Protein AF-S7TFF6-F1 (afdb_monomer_lite)

Sequence (223 aa):
MRDIVTRLKEGLSTATEVARRKATETKNKIDRRLNQDLFEAVIAGSVLIMNTGTVEKDAKDRANEEHKLLISLAEKGITNFFTQEEITQTLSKYLSVYETGGFLAGYGYCVAAVAQLKKEADIRLLIRFMYDVSAADGFSDPAERQAIVDVAGFLGFAGYTAVEPELTGYLPFKASDTPRRAQAPMPEPPSAPPRLQGSAAETDASPKPPESNKDDGIPDWMR

InterPro domains:
  IPR029024 TerB-like [G3DSA:1.10.3680.10] (12-160)
  IPR029024 TerB-like [SSF158682] (105-158)

Secondary structure (DSSP, 8-state):
-HHHHHHHHHHHHHHHHHHHHHHHHHHHHHHHHHHHHHHHHHHHHHHHHHT--SS---HHHHHHHHHHHHHHHHHTTGGGTS-HHHHHHHHHHHHHHHHHHHHHHHHHHHHHHHTT---HHHHHHHHHHHHHHHTTTS---HHHHHHHHHHHHHTT-GGGSSSPPP---------------PPPPPPPPPPPPPPP---------------PPP-----GGG-

pLDDT: mean 73.7, std 18.62, range [33.06, 95.38]

Radius of gyration: 29.48 Å; chains: 1; bounding box: 89×31×94 Å

Foldseek 3Di:
DVVVVVVVVVVVVVVVVVVVVVVVVVLLVVLLVVCVLLLLLLLLLLLLLLQQDPDDDDPVNSVVLVVLSLVLCVLLPVCVRDPSVRSVVSNCVLVVQCVPVNNVRSLVVSLVSNLVDDDPVSNLVSLLSLLCSCCSVPDRDPRSLVSSLVSCVSNVNNVSSVPPPDNDSHHPSDPPCPDDPPDPPDDDDDDDDDDDDDDDDDDDDDDDDDDDDDDPPDDPVVD

Organism: NCBI:txid1121405

Structure (mmCIF, N/CA/C/O backbone):
data_AF-S7TFF6-F1
#
_entry.id   AF-S7TFF6-F1
#
loop_
_atom_site.group_PDB
_atom_site.id
_atom_site.type_symbol
_atom_site.label_atom_id
_atom_site.label_alt_id
_atom_site.label_comp_id
_atom_site.label_asym_id
_atom_site.label_entity_id
_atom_site.label_seq_id
_atom_site.pdbx_PDB_ins_code
_atom_site.Cartn_x
_atom_site.Cartn_y
_atom_site.Cartn_z
_atom_site.occupancy
_atom_site.B_iso_or_equiv
_atom_site.auth_seq_id
_atom_site.auth_comp_id
_atom_site.auth_asym_id
_atom_site.auth_atom_id
_atom_site.pdbx_PDB_model_num
ATOM 1 N N . MET A 1 1 ? -31.730 11.770 51.882 1.00 58.25 1 MET A N 1
ATOM 2 C CA . MET A 1 1 ? -32.264 11.163 50.637 1.00 58.25 1 MET A CA 1
ATOM 3 C C . MET A 1 1 ? -31.722 11.790 49.350 1.00 58.25 1 MET A C 1
ATOM 5 O O . MET A 1 1 ? -31.382 11.018 48.468 1.00 58.25 1 MET A O 1
ATOM 9 N N . ARG A 1 2 ? -31.582 13.125 49.213 1.00 63.41 2 ARG A N 1
ATOM 10 C CA . ARG A 1 2 ? -31.049 13.742 47.970 1.00 63.41 2 ARG A CA 1
ATOM 11 C C . ARG A 1 2 ? -29.628 13.287 47.599 1.00 63.41 2 ARG A C 1
ATOM 13 O O . ARG A 1 2 ? -29.386 13.021 46.435 1.00 63.41 2 ARG A O 1
ATOM 20 N N . ASP A 1 3 ? -28.757 13.112 48.591 1.00 71.88 3 ASP A N 1
ATOM 21 C CA . ASP A 1 3 ? -27.329 12.806 48.396 1.00 71.88 3 ASP A CA 1
ATOM 22 C C . ASP A 1 3 ? -27.055 11.400 47.807 1.00 71.88 3 ASP A C 1
ATOM 24 O O . ASP A 1 3 ? -26.117 11.183 47.045 1.00 71.88 3 ASP A O 1
ATOM 28 N N . ILE A 1 4 ? -27.931 10.431 48.096 1.00 71.75 4 ILE A N 1
ATOM 29 C CA . ILE A 1 4 ? -27.825 9.059 47.568 1.00 71.75 4 ILE A CA 1
ATOM 30 C C . ILE A 1 4 ? -28.209 9.027 46.082 1.00 71.75 4 ILE A C 1
ATOM 32 O O . ILE A 1 4 ? -27.578 8.337 45.284 1.00 71.75 4 ILE A O 1
ATOM 36 N N . VAL A 1 5 ? -29.221 9.810 45.698 1.00 72.69 5 VAL A N 1
ATOM 37 C CA . VAL A 1 5 ? -29.706 9.888 44.314 1.00 72.69 5 VAL A CA 1
ATOM 38 C C . VAL A 1 5 ? -28.682 10.580 43.410 1.00 72.69 5 VAL A C 1
ATOM 40 O O . VAL A 1 5 ? -28.479 10.134 42.282 1.00 72.69 5 VAL A O 1
ATOM 43 N N . THR A 1 6 ? -27.987 11.614 43.896 1.00 73.38 6 THR A N 1
ATOM 44 C CA . THR A 1 6 ? -26.891 12.270 43.158 1.00 73.38 6 THR A CA 1
ATOM 45 C C . THR A 1 6 ? -25.712 11.332 42.923 1.00 73.38 6 THR A C 1
ATOM 47 O O . THR A 1 6 ? -25.298 11.181 41.777 1.00 73.38 6 THR A O 1
ATOM 50 N N . ARG A 1 7 ? -25.243 10.609 43.948 1.00 70.19 7 ARG A N 1
ATOM 51 C CA . ARG A 1 7 ? -24.128 9.651 43.801 1.00 70.19 7 ARG A CA 1
ATOM 52 C C . ARG A 1 7 ? -24.456 8.484 42.868 1.00 70.19 7 ARG A C 1
ATOM 54 O O . ARG A 1 7 ? -23.601 8.049 42.102 1.00 70.19 7 ARG A O 1
ATOM 61 N N . LEU A 1 8 ? -25.697 7.991 42.892 1.00 70.44 8 LEU A N 1
ATOM 62 C CA . LEU A 1 8 ? -26.160 6.968 41.947 1.00 70.44 8 LEU A CA 1
ATOM 63 C C . LEU A 1 8 ? -26.204 7.498 40.510 1.00 70.44 8 LEU A C 1
ATOM 65 O O . LEU A 1 8 ? -25.807 6.792 39.586 1.00 70.44 8 LEU A O 1
ATOM 69 N N . LYS A 1 9 ? -26.650 8.744 40.313 1.00 68.94 9 LYS A N 1
ATOM 70 C CA . LYS A 1 9 ? -26.705 9.382 38.993 1.00 68.94 9 LYS A CA 1
ATOM 71 C C . LYS A 1 9 ? -25.306 9.643 38.424 1.00 68.94 9 LYS A C 1
ATOM 73 O O . LYS A 1 9 ? -25.085 9.395 37.243 1.00 68.94 9 LYS A O 1
ATOM 78 N N . GLU A 1 10 ? -24.363 10.074 39.257 1.00 70.31 10 GLU A N 1
ATOM 79 C CA . GLU A 1 10 ? -22.953 10.260 38.886 1.00 70.31 10 GLU A CA 1
ATOM 80 C C . GLU A 1 10 ? -22.261 8.924 38.586 1.00 70.31 10 GLU A C 1
ATOM 82 O O . GLU A 1 10 ? -21.610 8.791 37.552 1.00 70.31 10 GLU A O 1
ATOM 87 N N . GLY A 1 11 ? -22.461 7.901 39.423 1.00 70.25 11 GLY A N 1
ATOM 88 C CA . GLY A 1 11 ? -21.933 6.556 39.181 1.00 70.25 11 GLY A CA 1
ATOM 89 C C . GLY A 1 11 ? -22.474 5.927 37.894 1.00 70.25 11 GLY A C 1
ATOM 90 O O . GLY A 1 11 ? -21.713 5.328 37.134 1.00 70.25 11 GLY A O 1
ATOM 91 N N . LEU A 1 12 ? -23.765 6.121 37.601 1.00 69.88 12 LEU A N 1
ATOM 92 C CA . LEU A 1 12 ? -24.383 5.667 36.355 1.00 69.88 12 LEU A CA 1
ATOM 93 C C . LEU A 1 12 ? -23.850 6.450 35.144 1.00 69.88 12 LEU A C 1
ATOM 95 O O . LEU A 1 12 ? -23.531 5.838 34.129 1.00 69.88 12 LEU A O 1
ATOM 99 N N . SER A 1 13 ? -23.684 7.774 35.260 1.00 74.69 13 SER A N 1
ATOM 100 C CA . SER A 1 13 ? -23.105 8.617 34.204 1.00 74.69 13 SER A CA 1
ATOM 101 C C . SER A 1 13 ? -21.689 8.159 33.847 1.00 74.69 13 SER A C 1
ATOM 103 O O . SER A 1 13 ? -21.415 7.835 32.691 1.00 74.69 13 SER A O 1
ATOM 105 N N . THR A 1 14 ? -20.820 8.001 34.847 1.00 79.62 14 THR A N 1
ATOM 106 C CA . THR A 1 14 ? -19.439 7.533 34.664 1.00 79.62 14 THR A CA 1
ATOM 107 C C . THR A 1 14 ? -19.392 6.117 34.085 1.00 79.62 14 THR A C 1
ATOM 109 O O . THR A 1 14 ? -18.628 5.849 33.160 1.00 79.62 14 THR A O 1
ATOM 112 N N . ALA A 1 15 ? -20.253 5.207 34.554 1.00 77.12 15 ALA A N 1
ATOM 113 C CA . ALA A 1 15 ? -20.344 3.856 34.002 1.00 77.12 15 ALA A CA 1
ATOM 114 C C . ALA A 1 15 ? -20.798 3.859 32.532 1.00 77.12 15 ALA A C 1
ATOM 116 O O . ALA A 1 15 ? -20.242 3.116 31.719 1.00 77.12 15 ALA A O 1
ATOM 117 N N . THR A 1 16 ? -21.756 4.717 32.159 1.00 80.19 16 THR A N 1
ATOM 118 C CA . THR A 1 16 ? -22.193 4.850 30.760 1.00 80.19 16 THR A CA 1
ATOM 119 C C . THR A 1 16 ? -21.127 5.464 29.854 1.00 80.19 16 THR A C 1
ATOM 121 O O . THR A 1 16 ? -20.989 5.029 28.711 1.00 80.19 16 THR A O 1
ATOM 124 N N . GLU A 1 17 ? -20.327 6.414 30.341 1.00 79.62 17 GLU A N 1
ATOM 125 C CA . GLU A 1 17 ? -19.206 6.981 29.582 1.00 79.62 17 GLU A CA 1
ATOM 126 C C . GLU A 1 17 ? -18.074 5.971 29.386 1.00 79.62 17 GLU A C 1
ATOM 128 O O . GLU A 1 17 ? -17.575 5.815 28.271 1.00 79.62 17 GLU A O 1
ATOM 133 N N . VAL A 1 18 ? -17.713 5.223 30.433 1.00 84.25 18 VAL A N 1
ATOM 134 C CA . VAL A 1 18 ? -16.713 4.147 30.349 1.00 84.25 18 VAL A CA 1
ATOM 135 C C . VAL A 1 18 ? -17.181 3.042 29.400 1.00 84.25 18 VAL A C 1
ATOM 137 O O . VAL A 1 18 ? -16.395 2.563 28.582 1.00 84.25 18 VAL A O 1
ATOM 140 N N . ALA A 1 19 ? -18.461 2.662 29.454 1.00 79.31 19 ALA A N 1
ATOM 141 C CA . ALA A 1 19 ? -19.036 1.681 28.537 1.00 79.31 19 ALA A CA 1
ATOM 142 C C . ALA A 1 19 ? -19.023 2.175 27.082 1.00 79.31 19 ALA A C 1
ATOM 144 O O . ALA A 1 19 ? -18.658 1.415 26.187 1.00 79.31 19 ALA A O 1
ATOM 145 N N . ARG A 1 20 ? -19.352 3.453 26.835 1.00 79.94 20 ARG A N 1
ATOM 146 C CA . ARG A 1 20 ? -19.257 4.058 25.497 1.00 79.94 20 ARG A CA 1
ATOM 147 C C . ARG A 1 20 ? -17.822 4.078 24.982 1.00 79.94 20 ARG A C 1
ATOM 149 O O . ARG A 1 20 ? -17.604 3.673 23.847 1.00 79.94 20 ARG A O 1
ATOM 156 N N . ARG A 1 21 ? -16.845 4.478 25.804 1.00 80.81 21 ARG A N 1
ATOM 157 C CA . ARG A 1 21 ? -15.421 4.466 25.421 1.00 80.81 21 ARG A CA 1
ATOM 158 C C . ARG A 1 21 ? -14.947 3.060 25.060 1.00 80.81 21 ARG A C 1
ATOM 160 O O . ARG A 1 21 ? -14.417 2.869 23.972 1.00 80.81 21 ARG A O 1
ATOM 167 N N . LYS A 1 22 ? -15.241 2.061 25.900 1.00 81.06 22 LYS A N 1
ATOM 168 C CA . LYS A 1 22 ? -14.905 0.655 25.613 1.00 81.06 22 LYS A CA 1
ATOM 169 C C . LYS A 1 22 ? -15.589 0.125 24.353 1.00 81.06 22 LYS A C 1
ATOM 171 O O . LYS A 1 22 ? -14.975 -0.633 23.604 1.00 81.06 22 LYS A O 1
ATOM 176 N N . ALA A 1 23 ? -16.840 0.511 24.101 1.00 78.12 23 ALA A N 1
ATOM 177 C CA . ALA A 1 23 ? -17.547 0.134 22.881 1.00 78.12 23 ALA A CA 1
ATOM 178 C C . ALA A 1 23 ? -16.877 0.738 21.636 1.00 78.12 23 ALA A C 1
ATOM 180 O O . ALA A 1 23 ? -16.657 0.018 20.666 1.00 78.12 23 ALA A O 1
ATOM 181 N N . THR A 1 24 ? -16.481 2.013 21.687 1.00 80.50 24 THR A N 1
ATOM 182 C CA . THR A 1 24 ? -15.733 2.673 20.606 1.00 80.50 24 THR A CA 1
ATOM 183 C C . THR A 1 24 ? -14.359 2.034 20.391 1.00 80.50 24 THR A C 1
ATOM 185 O O . THR A 1 24 ? -14.002 1.723 19.262 1.00 80.50 24 THR A O 1
ATOM 188 N N . GLU A 1 25 ? -13.607 1.750 21.455 1.00 79.25 25 GLU A N 1
ATOM 189 C CA . GLU A 1 25 ? -12.309 1.066 21.363 1.00 79.25 25 GLU A CA 1
ATOM 190 C C . GLU A 1 25 ? -12.433 -0.338 20.759 1.00 79.25 25 GLU A C 1
ATOM 192 O O . GLU A 1 25 ? -11.603 -0.755 19.950 1.00 79.25 25 GLU A O 1
ATOM 197 N N . THR A 1 26 ? -13.479 -1.077 21.136 1.00 74.38 26 THR A N 1
ATOM 198 C CA . THR A 1 26 ? -13.737 -2.420 20.600 1.00 74.38 26 THR A CA 1
ATOM 199 C C . THR A 1 26 ? -14.131 -2.348 19.129 1.00 74.38 26 THR A C 1
ATOM 201 O O . THR A 1 26 ? -13.608 -3.119 18.326 1.00 74.38 26 THR A O 1
ATOM 204 N N . LYS A 1 27 ? -14.992 -1.389 18.765 1.00 76.38 27 LYS A N 1
ATOM 205 C CA . LYS A 1 27 ? -15.369 -1.116 17.377 1.00 76.38 27 LYS A CA 1
ATOM 206 C C . LYS A 1 27 ? -14.133 -0.820 16.527 1.00 76.38 27 LYS A C 1
ATOM 208 O O . LYS A 1 27 ? -13.918 -1.502 15.534 1.00 76.38 27 LYS A O 1
ATOM 213 N N . ASN A 1 28 ? -13.268 0.085 16.980 1.00 77.12 28 ASN A N 1
ATOM 214 C CA . ASN A 1 28 ? -12.048 0.450 16.259 1.00 77.12 28 ASN A CA 1
ATOM 215 C C . ASN A 1 28 ? -11.106 -0.749 16.064 1.00 77.12 28 ASN A C 1
ATOM 217 O O . ASN A 1 28 ? -10.529 -0.908 14.995 1.00 77.12 28 ASN A O 1
ATOM 221 N N . LYS A 1 29 ? -10.974 -1.637 17.060 1.00 75.88 29 LYS A N 1
ATOM 222 C CA . LYS A 1 29 ? -10.159 -2.861 16.928 1.00 75.88 29 LYS A CA 1
ATOM 223 C C . LYS A 1 29 ? -10.734 -3.851 15.914 1.00 75.88 29 LYS A C 1
ATOM 225 O O . LYS A 1 29 ? -9.965 -4.507 15.212 1.00 75.88 29 LYS A O 1
ATOM 230 N N . ILE A 1 30 ? -12.058 -3.984 15.854 1.00 74.25 30 ILE A N 1
ATOM 231 C CA . ILE A 1 30 ? -12.735 -4.846 14.877 1.00 74.25 30 ILE A CA 1
ATOM 232 C C . ILE A 1 30 ? -12.584 -4.251 13.477 1.00 74.25 30 ILE A C 1
ATOM 234 O O . ILE A 1 30 ? -12.099 -4.942 12.586 1.00 74.25 30 ILE A O 1
ATOM 238 N N . ASP A 1 31 ? -12.915 -2.969 13.309 1.00 76.81 31 ASP A N 1
ATOM 239 C CA . ASP A 1 31 ? -12.805 -2.261 12.032 1.00 76.81 31 ASP A CA 1
ATOM 240 C C . ASP A 1 31 ? -11.356 -2.287 11.518 1.00 76.81 31 ASP A C 1
ATOM 242 O O . ASP A 1 31 ? -11.123 -2.550 10.341 1.00 76.81 31 ASP A O 1
ATOM 246 N N . ARG A 1 32 ? -10.360 -2.135 12.399 1.00 78.88 32 ARG A N 1
ATOM 247 C CA . ARG A 1 32 ? -8.944 -2.292 12.043 1.00 78.88 32 ARG A CA 1
ATOM 248 C C . ARG A 1 32 ? -8.623 -3.691 11.522 1.00 78.88 32 ARG A C 1
ATOM 250 O O . ARG A 1 32 ? -8.020 -3.816 10.464 1.00 78.88 32 ARG A O 1
ATOM 257 N N . ARG A 1 33 ? -9.027 -4.751 12.233 1.00 76.44 33 ARG A N 1
ATOM 258 C CA . ARG A 1 33 ? -8.773 -6.137 11.792 1.00 76.44 33 ARG A CA 1
ATOM 259 C C . ARG A 1 33 ? -9.427 -6.443 10.449 1.00 76.44 33 ARG A C 1
ATOM 261 O O . ARG A 1 33 ? -8.840 -7.152 9.646 1.00 76.44 33 ARG A O 1
ATOM 268 N N . LEU A 1 34 ? -10.620 -5.906 10.208 1.00 74.88 34 LEU A N 1
ATOM 269 C CA . LEU A 1 34 ? -11.344 -6.092 8.950 1.00 74.88 34 LEU A CA 1
ATOM 270 C C . LEU A 1 34 ? -10.692 -5.366 7.766 1.00 74.88 34 LEU A C 1
ATOM 272 O O . LEU A 1 34 ? -10.921 -5.768 6.625 1.00 74.88 34 LEU A O 1
ATOM 276 N N . ASN A 1 35 ? -9.902 -4.324 8.042 1.00 83.75 35 ASN A N 1
ATOM 277 C CA . ASN A 1 35 ? -9.206 -3.512 7.047 1.00 83.75 35 ASN A CA 1
ATOM 278 C C . ASN A 1 35 ? -7.692 -3.784 6.987 1.00 83.75 35 ASN A C 1
ATOM 280 O O . ASN A 1 35 ? -7.009 -3.107 6.228 1.00 83.75 35 ASN A O 1
ATOM 284 N N . GLN A 1 36 ? -7.156 -4.745 7.751 1.00 89.81 36 GLN A N 1
ATOM 285 C CA . GLN A 1 36 ? -5.714 -5.026 7.790 1.00 89.81 36 GLN A CA 1
ATOM 286 C C . GLN A 1 36 ? -5.179 -5.442 6.413 1.00 89.81 36 GLN A C 1
ATOM 288 O O . GLN A 1 36 ? -4.183 -4.887 5.962 1.00 89.81 36 GLN A O 1
ATOM 293 N N . ASP A 1 37 ? -5.867 -6.358 5.726 1.00 91.50 37 ASP A N 1
ATOM 294 C CA . ASP A 1 37 ? -5.445 -6.835 4.401 1.00 91.50 37 ASP A CA 1
ATOM 295 C C . ASP A 1 37 ? -5.488 -5.705 3.363 1.00 91.50 37 ASP A C 1
ATOM 297 O O . ASP A 1 37 ? -4.574 -5.559 2.559 1.00 91.50 37 ASP A O 1
ATOM 301 N N . LEU A 1 38 ? -6.526 -4.861 3.418 1.00 90.56 38 LEU A N 1
ATOM 302 C CA . LEU A 1 38 ? -6.646 -3.676 2.566 1.00 90.56 38 LEU A CA 1
ATOM 303 C C . LEU A 1 38 ? -5.532 -2.666 2.848 1.00 90.56 38 LEU A C 1
ATOM 305 O O . LEU A 1 38 ? -4.941 -2.131 1.917 1.00 90.56 38 LEU A O 1
ATOM 309 N N . PHE A 1 39 ? -5.230 -2.422 4.119 1.00 91.88 39 PHE A N 1
ATOM 310 C CA . PHE A 1 39 ? -4.149 -1.536 4.522 1.00 91.88 39 PHE A CA 1
ATOM 311 C C . PHE A 1 39 ? -2.791 -2.033 4.019 1.00 91.88 39 PHE A C 1
ATOM 313 O O . PHE A 1 39 ? -2.080 -1.277 3.359 1.00 91.88 39 PHE A O 1
ATOM 320 N N . GLU A 1 40 ? -2.453 -3.304 4.255 1.00 94.12 40 GLU A N 1
ATOM 321 C CA . GLU A 1 40 ? -1.196 -3.876 3.764 1.00 94.12 40 GLU A CA 1
ATOM 322 C C . GLU A 1 40 ? -1.127 -3.861 2.236 1.00 94.12 40 GLU A C 1
ATOM 324 O O . GLU A 1 40 ? -0.090 -3.498 1.685 1.00 94.12 40 GLU A O 1
ATOM 329 N N . ALA A 1 41 ? -2.228 -4.167 1.546 1.00 94.25 41 ALA A N 1
ATOM 330 C CA . ALA A 1 41 ? -2.285 -4.128 0.091 1.00 94.25 41 ALA A CA 1
ATOM 331 C C . ALA A 1 41 ? -2.109 -2.709 -0.475 1.00 94.25 41 ALA A C 1
ATOM 333 O O . ALA A 1 41 ? -1.403 -2.543 -1.465 1.00 94.25 41 ALA A O 1
ATOM 334 N N . VAL A 1 42 ? -2.696 -1.682 0.152 1.00 92.56 42 VAL A N 1
ATOM 335 C CA . VAL A 1 42 ? -2.530 -0.275 -0.260 1.00 92.56 42 VAL A CA 1
ATOM 336 C C . VAL A 1 42 ? -1.075 0.168 -0.121 1.00 92.56 42 VAL A C 1
ATOM 338 O O . VAL A 1 42 ? -0.522 0.756 -1.052 1.00 92.56 42 VAL A O 1
ATOM 341 N N . ILE A 1 43 ? -0.427 -0.148 1.004 1.00 93.75 43 ILE A N 1
ATOM 342 C CA . ILE A 1 43 ? 0.990 0.184 1.203 1.00 93.75 43 ILE A CA 1
ATOM 343 C C . ILE A 1 43 ? 1.871 -0.593 0.217 1.00 93.75 43 ILE A C 1
ATOM 345 O O . ILE A 1 43 ? 2.706 0.008 -0.455 1.00 93.75 43 ILE A O 1
ATOM 349 N N . ALA A 1 44 ? 1.649 -1.901 0.069 1.00 95.00 44 ALA A N 1
ATOM 350 C CA . ALA A 1 44 ? 2.390 -2.749 -0.862 1.00 95.00 44 ALA A CA 1
ATOM 351 C C . ALA A 1 44 ? 2.251 -2.280 -2.320 1.00 95.00 44 ALA A C 1
ATOM 353 O O . ALA A 1 44 ? 3.246 -2.173 -3.032 1.00 95.00 44 ALA A O 1
ATOM 354 N N . GLY A 1 45 ? 1.030 -1.958 -2.757 1.00 93.62 45 GLY A N 1
ATOM 355 C CA . GLY A 1 45 ? 0.763 -1.434 -4.095 1.00 93.62 45 GLY A CA 1
ATOM 356 C C . GLY A 1 45 ? 1.462 -0.098 -4.340 1.00 93.62 45 GLY A C 1
ATOM 357 O O . GLY A 1 45 ? 2.039 0.104 -5.402 1.00 93.62 45 GLY A O 1
ATOM 358 N N . SER A 1 46 ? 1.491 0.781 -3.338 1.00 90.81 46 SER A N 1
ATOM 359 C CA . SER A 1 46 ? 2.186 2.069 -3.437 1.00 90.81 46 SER A CA 1
ATOM 360 C C . SER A 1 46 ? 3.696 1.897 -3.595 1.00 90.81 46 SER A C 1
ATOM 362 O O . SER A 1 46 ? 4.297 2.496 -4.483 1.00 90.81 46 SER A O 1
ATOM 364 N N . VAL A 1 47 ? 4.306 1.030 -2.780 1.00 92.38 47 VAL A N 1
ATOM 365 C CA . VAL A 1 47 ? 5.740 0.719 -2.877 1.00 92.38 47 VAL A CA 1
ATOM 366 C C . VAL A 1 47 ? 6.076 0.083 -4.223 1.00 92.38 47 VAL A C 1
ATOM 368 O O . VAL A 1 47 ? 7.103 0.411 -4.812 1.00 92.38 47 VAL A O 1
ATOM 371 N N . LEU A 1 48 ? 5.208 -0.788 -4.737 1.00 92.81 48 LEU A N 1
ATOM 372 C CA . LEU A 1 48 ? 5.385 -1.402 -6.049 1.00 92.81 48 LEU A CA 1
ATOM 373 C C . LEU A 1 48 ? 5.447 -0.343 -7.160 1.00 92.81 48 LEU A C 1
ATOM 375 O O . LEU A 1 48 ? 6.365 -0.391 -7.981 1.00 92.81 48 LEU A O 1
ATOM 379 N N . ILE A 1 49 ? 4.535 0.635 -7.149 1.00 90.00 49 ILE A N 1
ATOM 380 C CA . ILE A 1 49 ? 4.512 1.746 -8.117 1.00 90.00 49 ILE A CA 1
ATOM 381 C C . ILE A 1 49 ? 5.765 2.617 -8.004 1.00 90.00 49 ILE A C 1
ATOM 383 O O . ILE A 1 49 ? 6.469 2.821 -8.988 1.00 90.00 49 ILE A O 1
ATOM 387 N N . MET A 1 50 ? 6.146 3.012 -6.788 1.00 87.19 50 MET A N 1
ATOM 388 C CA . MET A 1 50 ? 7.361 3.810 -6.564 1.00 87.19 50 MET A CA 1
ATOM 389 C C . MET A 1 50 ? 8.632 3.157 -7.136 1.00 87.19 50 MET A C 1
ATOM 391 O O . MET A 1 50 ? 9.571 3.855 -7.521 1.00 87.19 50 MET A O 1
ATOM 395 N N . ASN A 1 51 ? 8.668 1.823 -7.217 1.00 87.69 51 ASN A N 1
ATOM 396 C CA . ASN A 1 51 ? 9.830 1.055 -7.664 1.00 87.69 51 ASN A CA 1
ATOM 397 C C . ASN A 1 51 ? 9.718 0.497 -9.098 1.00 87.69 51 ASN A C 1
ATOM 399 O O . ASN A 1 51 ? 10.603 -0.255 -9.500 1.00 87.69 51 ASN A O 1
ATOM 403 N N . THR A 1 52 ? 8.668 0.812 -9.870 1.00 83.69 52 THR A N 1
ATOM 404 C CA . THR A 1 52 ? 8.466 0.264 -11.235 1.00 83.69 52 THR A CA 1
ATOM 405 C C . THR A 1 52 ? 9.019 1.128 -12.371 1.00 83.69 52 THR A C 1
ATOM 407 O O . THR A 1 52 ? 9.054 0.672 -13.514 1.00 83.69 52 THR A O 1
ATOM 410 N N . GLY A 1 53 ? 9.531 2.323 -12.069 1.00 70.88 53 GLY A N 1
ATOM 411 C CA . GLY A 1 53 ? 10.165 3.201 -13.053 1.00 70.88 53 GLY A CA 1
ATOM 412 C C . GLY A 1 53 ? 11.504 2.672 -13.592 1.00 70.88 53 GLY A C 1
ATOM 413 O O . GLY A 1 53 ? 12.262 1.995 -12.899 1.00 70.88 53 GLY A O 1
ATOM 414 N N . THR A 1 54 ? 11.826 3.025 -14.840 1.00 58.72 54 THR A N 1
ATOM 415 C CA . THR A 1 54 ? 13.088 2.646 -15.514 1.00 58.72 54 THR A CA 1
ATOM 416 C C . THR A 1 54 ? 14.273 3.541 -15.157 1.00 58.72 54 THR A C 1
ATOM 418 O O . THR A 1 54 ? 15.403 3.261 -15.554 1.00 58.72 54 THR A O 1
ATOM 421 N N . VAL A 1 55 ? 14.018 4.657 -14.475 1.00 66.00 55 VAL A N 1
ATOM 422 C CA . VAL A 1 55 ? 15.046 5.608 -14.052 1.00 66.00 55 VAL A CA 1
ATOM 423 C C . VAL A 1 55 ? 15.499 5.214 -12.655 1.00 66.00 55 VAL A C 1
ATOM 425 O O . VAL A 1 55 ? 14.675 5.110 -11.747 1.00 66.00 55 VAL A O 1
ATOM 428 N N . GLU A 1 56 ? 16.803 4.999 -12.470 1.00 66.81 56 GLU A N 1
ATOM 429 C CA . GLU A 1 56 ? 17.364 4.868 -11.126 1.00 66.81 56 GLU A CA 1
ATOM 430 C C . GLU A 1 56 ? 17.098 6.164 -10.356 1.00 66.81 56 GLU A C 1
ATOM 432 O O . GLU A 1 56 ? 17.674 7.212 -10.648 1.00 66.81 56 GLU A O 1
ATOM 437 N N . LYS A 1 57 ? 16.183 6.086 -9.389 1.00 73.12 57 LYS A N 1
ATOM 438 C CA . LYS A 1 57 ? 15.852 7.198 -8.501 1.00 73.12 57 LYS A CA 1
ATOM 439 C C . LYS A 1 57 ? 16.952 7.336 -7.462 1.00 73.12 57 LYS A C 1
ATOM 441 O O . LYS A 1 57 ? 17.310 6.355 -6.798 1.00 73.12 57 LYS A O 1
ATOM 446 N N . ASP A 1 58 ? 17.465 8.551 -7.304 1.00 77.81 58 ASP A N 1
ATOM 447 C CA . ASP A 1 58 ? 18.403 8.839 -6.232 1.00 77.81 58 ASP A CA 1
ATOM 448 C C . ASP A 1 58 ? 17.700 8.763 -4.856 1.00 77.81 58 ASP A C 1
ATOM 450 O O . ASP A 1 58 ? 16.475 8.627 -4.736 1.00 77.81 58 ASP A O 1
ATOM 454 N N . ALA A 1 59 ? 18.482 8.818 -3.777 1.00 78.31 59 ALA A N 1
ATOM 455 C CA . ALA A 1 59 ? 17.928 8.747 -2.425 1.00 78.31 59 ALA A CA 1
ATOM 456 C C . ALA A 1 59 ? 16.974 9.916 -2.108 1.00 78.31 59 ALA A C 1
ATOM 458 O O . ALA A 1 59 ? 16.087 9.781 -1.264 1.00 78.31 59 ALA A O 1
ATOM 459 N N . LYS A 1 60 ? 17.146 11.064 -2.772 1.00 82.75 60 LYS A N 1
ATOM 460 C CA . LYS A 1 60 ? 16.341 12.265 -2.551 1.00 82.75 60 LYS A CA 1
ATOM 461 C C . LYS A 1 60 ? 14.979 12.136 -3.231 1.00 82.75 60 LYS A C 1
ATOM 463 O O . LYS A 1 60 ? 13.969 12.464 -2.616 1.00 82.75 60 LYS A O 1
ATOM 468 N N . ASP A 1 61 ? 14.943 11.632 -4.455 1.00 79.94 61 ASP A N 1
ATOM 469 C CA . ASP A 1 61 ? 13.731 11.370 -5.222 1.00 79.94 61 ASP A CA 1
ATOM 470 C C . ASP A 1 61 ? 12.878 10.318 -4.521 1.00 79.94 61 ASP A C 1
ATOM 472 O O . ASP A 1 61 ? 11.682 10.525 -4.316 1.00 79.94 61 ASP A O 1
ATOM 476 N N . ARG A 1 62 ? 13.512 9.255 -4.015 1.00 77.56 62 ARG A N 1
ATOM 477 C CA . ARG A 1 62 ? 12.826 8.236 -3.212 1.00 77.56 62 ARG A CA 1
ATOM 478 C C . ARG A 1 62 ? 12.208 8.814 -1.939 1.00 77.56 62 ARG A C 1
ATOM 480 O O . ARG A 1 62 ? 11.046 8.543 -1.653 1.00 77.56 62 ARG A O 1
ATOM 487 N N . ALA A 1 63 ? 12.952 9.640 -1.203 1.00 81.81 63 ALA A N 1
ATOM 488 C CA . ALA A 1 63 ? 12.439 10.298 -0.001 1.00 81.81 63 ALA A CA 1
ATOM 489 C C . ALA A 1 63 ? 11.284 11.269 -0.316 1.00 81.81 63 ALA A C 1
ATOM 491 O O . ALA A 1 63 ? 10.329 11.373 0.454 1.00 81.81 63 ALA A O 1
ATOM 492 N N . ASN A 1 64 ? 11.340 11.961 -1.458 1.00 83.19 64 ASN A N 1
ATOM 493 C CA . ASN A 1 64 ? 10.261 12.838 -1.908 1.00 83.19 64 ASN A CA 1
ATOM 494 C C . ASN A 1 64 ? 8.990 12.050 -2.249 1.00 83.19 64 ASN A C 1
ATOM 496 O O . ASN A 1 64 ? 7.896 12.472 -1.878 1.00 83.19 64 ASN A O 1
ATOM 500 N N . GLU A 1 65 ? 9.112 10.919 -2.941 1.00 81.50 65 GLU A N 1
ATOM 501 C CA . GLU A 1 65 ? 7.976 10.048 -3.259 1.00 81.50 65 GLU A CA 1
ATOM 502 C C . GLU A 1 65 ? 7.372 9.409 -2.013 1.00 81.50 65 GLU A C 1
ATOM 504 O O . GLU A 1 65 ? 6.154 9.420 -1.852 1.00 81.50 65 GLU A O 1
ATOM 509 N N . GLU A 1 66 ? 8.210 8.937 -1.089 1.00 85.25 66 GLU A N 1
ATOM 510 C CA . GLU A 1 66 ? 7.766 8.450 0.217 1.00 85.25 66 GLU A CA 1
ATOM 511 C C . GLU A 1 66 ? 6.983 9.533 0.971 1.00 85.25 66 GLU A C 1
ATOM 513 O O . GLU A 1 66 ? 5.896 9.277 1.493 1.00 85.25 66 GLU A O 1
ATOM 518 N N . HIS A 1 67 ? 7.485 10.769 0.983 1.00 85.88 67 HIS A N 1
ATOM 519 C CA . HIS A 1 67 ? 6.793 11.876 1.631 1.00 85.88 67 HIS A CA 1
ATOM 520 C C . HIS A 1 67 ? 5.431 12.177 0.983 1.00 85.88 67 HIS A C 1
ATOM 522 O O . HIS A 1 67 ? 4.432 12.319 1.692 1.00 85.88 67 HIS A O 1
ATOM 528 N N . LYS A 1 68 ? 5.365 12.222 -0.355 1.00 82.94 68 LYS A N 1
ATOM 529 C CA . LYS A 1 68 ? 4.109 12.404 -1.105 1.00 82.94 68 LYS A CA 1
ATOM 530 C C . LYS A 1 68 ? 3.117 11.278 -0.825 1.00 82.94 68 LYS A C 1
ATOM 532 O O . LYS A 1 68 ? 1.930 11.539 -0.633 1.00 82.94 68 LYS A O 1
ATOM 537 N N . LEU A 1 69 ? 3.599 10.039 -0.754 1.00 83.81 69 LEU A N 1
ATOM 538 C CA . LEU A 1 69 ? 2.781 8.887 -0.408 1.00 83.81 69 LEU A CA 1
ATOM 539 C C . LEU A 1 69 ? 2.184 9.048 0.993 1.00 83.81 69 LEU A C 1
ATOM 541 O O . LEU A 1 69 ? 0.977 8.909 1.154 1.00 83.81 69 LEU A O 1
ATOM 545 N N . LEU A 1 70 ? 2.992 9.390 1.999 1.00 85.44 70 LEU A N 1
ATOM 546 C CA . LEU A 1 70 ? 2.504 9.595 3.366 1.00 85.44 70 LEU A CA 1
ATOM 547 C C . LEU A 1 70 ? 1.434 10.695 3.447 1.00 85.44 70 LEU A C 1
ATOM 549 O O . LEU A 1 70 ? 0.451 10.526 4.172 1.00 85.44 70 LEU A O 1
ATOM 553 N N . ILE A 1 71 ? 1.581 11.778 2.676 1.00 83.12 71 ILE A N 1
ATOM 554 C CA . ILE A 1 71 ? 0.550 12.819 2.550 1.00 83.12 71 ILE A CA 1
ATOM 555 C C . ILE A 1 71 ? -0.726 12.237 1.932 1.00 83.12 71 ILE A C 1
ATOM 557 O O . ILE A 1 71 ? -1.793 12.363 2.526 1.00 83.12 71 ILE A O 1
ATOM 561 N N . SER A 1 72 ? -0.624 11.530 0.803 1.00 80.31 72 SER A N 1
ATOM 562 C CA . SER A 1 72 ? -1.772 10.911 0.122 1.00 80.31 72 SER A CA 1
ATOM 563 C C . SER A 1 72 ? -2.516 9.911 1.020 1.00 80.31 72 SER A C 1
ATOM 565 O O . SER A 1 72 ? -3.746 9.920 1.097 1.00 80.31 72 SER A O 1
ATOM 567 N N . LEU A 1 73 ? -1.788 9.086 1.781 1.00 83.00 73 LEU A N 1
ATOM 568 C CA . LEU A 1 73 ? -2.360 8.148 2.757 1.00 83.00 73 LEU A CA 1
ATOM 569 C C . LEU A 1 73 ? -3.108 8.889 3.883 1.00 83.00 73 LEU A C 1
ATOM 571 O O . LEU A 1 73 ? -4.173 8.439 4.321 1.00 83.00 73 LEU A O 1
ATOM 575 N N . ALA A 1 74 ? -2.572 10.025 4.342 1.00 79.88 74 ALA A N 1
ATOM 576 C CA . ALA A 1 74 ? -3.202 10.863 5.357 1.00 79.88 74 ALA A CA 1
ATOM 577 C C . ALA A 1 74 ? -4.463 11.567 4.828 1.00 79.88 74 ALA A C 1
ATOM 579 O O . ALA A 1 74 ? -5.505 11.511 5.481 1.00 79.88 74 ALA A O 1
ATOM 580 N N . GLU A 1 75 ? -4.404 12.160 3.633 1.00 79.50 75 GLU A N 1
ATOM 581 C CA . GLU A 1 75 ? -5.545 12.804 2.965 1.00 79.50 75 GLU A CA 1
ATOM 582 C C . GLU A 1 75 ? -6.684 11.817 2.696 1.00 79.50 75 GLU A C 1
ATOM 584 O O . GLU A 1 75 ? -7.858 12.150 2.853 1.00 79.50 75 GLU A O 1
ATOM 589 N N . LYS A 1 76 ? -6.342 10.568 2.364 1.00 73.19 76 LYS A N 1
ATOM 590 C CA . LYS A 1 76 ? -7.300 9.479 2.121 1.00 73.19 76 LYS A CA 1
ATOM 591 C C . LYS A 1 76 ? -7.754 8.773 3.403 1.00 73.19 76 LYS A C 1
ATOM 593 O O . LYS A 1 76 ? -8.471 7.773 3.338 1.00 73.19 76 LYS A O 1
ATOM 598 N N . GLY A 1 77 ? -7.398 9.303 4.574 1.00 73.00 77 GLY A N 1
ATOM 599 C CA . GLY A 1 77 ? -7.998 8.939 5.856 1.00 73.00 77 GLY A CA 1
ATOM 600 C C . GLY A 1 77 ? -7.571 7.588 6.427 1.00 73.00 77 GLY A C 1
ATOM 601 O O . GLY A 1 77 ? -8.257 7.087 7.320 1.00 73.00 77 GLY A O 1
ATOM 602 N N . ILE A 1 78 ? -6.452 7.007 5.971 1.00 77.69 78 ILE A N 1
ATOM 603 C CA . ILE A 1 78 ? -5.860 5.795 6.580 1.00 77.69 78 ILE A CA 1
ATOM 604 C C . ILE A 1 78 ? -5.544 6.023 8.057 1.00 77.69 78 ILE A C 1
ATOM 606 O O . ILE A 1 78 ? -5.731 5.135 8.892 1.00 77.69 78 ILE A O 1
ATOM 610 N N . THR A 1 79 ? -5.131 7.246 8.387 1.00 75.88 79 THR A N 1
ATOM 611 C CA . THR A 1 79 ? -4.787 7.694 9.741 1.00 75.88 79 THR A CA 1
ATOM 612 C C . THR A 1 79 ? -5.959 7.639 10.727 1.00 75.88 79 THR A C 1
ATOM 614 O O . THR A 1 79 ? -5.747 7.712 11.935 1.00 75.88 79 THR A O 1
ATOM 617 N N . ASN A 1 80 ? -7.196 7.453 10.246 1.00 78.44 80 ASN A N 1
ATOM 618 C CA . ASN A 1 80 ? -8.362 7.216 11.101 1.00 78.44 80 ASN A CA 1
ATOM 619 C C . ASN A 1 80 ? -8.387 5.794 11.703 1.00 78.44 80 ASN A C 1
ATOM 621 O O . ASN A 1 80 ? -9.086 5.565 12.690 1.00 78.44 80 ASN A O 1
ATOM 625 N N . PHE A 1 81 ? -7.654 4.841 11.114 1.00 79.31 81 PHE A N 1
ATOM 626 C CA . PHE A 1 81 ? -7.683 3.413 11.477 1.00 79.31 81 PHE A CA 1
ATOM 627 C C . PHE A 1 81 ? -6.315 2.878 11.902 1.00 79.31 81 PHE A C 1
ATOM 629 O O . PHE A 1 81 ? -6.249 1.976 12.741 1.00 79.31 81 PHE A O 1
ATOM 636 N N . PHE A 1 82 ? -5.247 3.446 11.344 1.00 86.06 82 PHE A N 1
ATOM 637 C CA . PHE A 1 82 ? -3.862 3.062 11.597 1.00 86.06 82 PHE A CA 1
ATOM 638 C C . PHE A 1 82 ? -3.068 4.267 12.081 1.00 86.06 82 PHE A C 1
ATOM 640 O O . PHE A 1 82 ? -3.269 5.387 11.612 1.00 86.06 82 PHE A O 1
ATOM 647 N N . THR A 1 83 ? -2.168 4.053 13.036 1.00 87.75 83 THR A N 1
ATOM 648 C CA . THR A 1 83 ? -1.303 5.136 13.512 1.00 87.75 83 THR A CA 1
ATOM 649 C C . THR A 1 83 ? -0.248 5.471 12.460 1.00 87.75 83 THR A C 1
ATOM 651 O O . THR A 1 83 ? 0.111 4.639 11.629 1.00 87.75 83 THR A O 1
ATOM 654 N N . GLN A 1 84 ? 0.302 6.686 12.509 1.00 87.25 84 GLN A N 1
ATOM 655 C CA . GLN A 1 84 ? 1.404 7.067 11.622 1.00 87.25 84 GLN A CA 1
ATOM 656 C C . GLN A 1 84 ? 2.602 6.114 11.751 1.00 87.25 84 GLN A C 1
ATOM 658 O O . GLN A 1 84 ? 3.225 5.789 10.748 1.00 87.25 84 GLN A O 1
ATOM 663 N N . GLU A 1 85 ? 2.884 5.629 12.963 1.00 89.75 85 GLU A N 1
ATOM 664 C CA . GLU A 1 85 ? 3.935 4.642 13.220 1.00 89.75 85 GLU A CA 1
ATOM 665 C C . GLU A 1 85 ? 3.661 3.302 12.521 1.00 89.75 85 GLU A C 1
ATOM 667 O O . GLU A 1 85 ? 4.565 2.704 11.949 1.00 89.75 85 GLU A O 1
ATOM 672 N N . GLU A 1 86 ? 2.412 2.836 12.508 1.00 90.25 86 GLU A N 1
ATOM 673 C CA . GLU A 1 86 ? 2.039 1.597 11.815 1.00 90.25 86 GLU A CA 1
ATOM 674 C C . GLU A 1 86 ? 2.163 1.743 10.296 1.00 90.25 86 GLU A C 1
ATOM 676 O O . GLU A 1 86 ? 2.618 0.820 9.616 1.00 90.25 86 GLU A O 1
ATOM 681 N N . ILE A 1 87 ? 1.793 2.913 9.769 1.00 90.81 87 ILE A N 1
ATOM 682 C CA . ILE A 1 87 ? 1.950 3.255 8.353 1.00 90.81 87 ILE A CA 1
ATOM 683 C C . ILE A 1 87 ? 3.431 3.232 7.972 1.00 90.81 87 ILE A C 1
ATOM 685 O O . ILE A 1 87 ? 3.798 2.534 7.028 1.00 90.81 87 ILE A O 1
ATOM 689 N N . THR A 1 88 ? 4.289 3.933 8.718 1.00 90.94 88 THR A N 1
ATOM 690 C CA . THR A 1 88 ? 5.725 3.999 8.411 1.00 90.94 88 THR A CA 1
ATOM 691 C C . THR A 1 88 ? 6.410 2.649 8.587 1.00 90.94 88 THR A C 1
ATOM 693 O O . THR A 1 88 ? 7.175 2.253 7.716 1.00 90.94 88 THR A O 1
ATOM 696 N N . GLN A 1 89 ? 6.092 1.883 9.635 1.00 94.50 89 GLN A N 1
ATOM 697 C CA . GLN A 1 89 ? 6.636 0.532 9.821 1.00 94.50 89 GLN A CA 1
ATOM 698 C C . GLN A 1 89 ? 6.252 -0.407 8.673 1.00 94.50 89 GLN A C 1
ATOM 700 O O . GLN A 1 89 ? 7.089 -1.166 8.182 1.00 94.50 89 GLN A O 1
ATOM 705 N N . THR A 1 90 ? 4.995 -0.353 8.225 1.00 94.44 90 THR A N 1
ATOM 706 C CA . THR A 1 90 ? 4.525 -1.174 7.100 1.00 94.44 90 THR A CA 1
ATOM 707 C C . THR A 1 90 ? 5.192 -0.737 5.800 1.00 94.44 90 THR A C 1
ATOM 709 O O . THR A 1 90 ? 5.598 -1.580 5.006 1.00 94.44 90 THR A O 1
ATOM 712 N N . LEU A 1 91 ? 5.384 0.566 5.601 1.00 93.06 91 LEU A N 1
ATOM 713 C CA . LEU A 1 91 ? 6.094 1.098 4.444 1.00 93.06 91 LEU A CA 1
ATOM 714 C C . LEU A 1 91 ? 7.561 0.639 4.418 1.00 93.06 91 LEU A C 1
ATOM 716 O O . LEU A 1 91 ? 8.005 0.062 3.424 1.00 93.06 91 LEU A O 1
ATOM 720 N N . SER A 1 92 ? 8.289 0.790 5.532 1.00 92.69 92 SER A N 1
ATOM 721 C CA . SER A 1 92 ? 9.674 0.320 5.663 1.00 92.69 92 SER A CA 1
ATOM 722 C C . SER A 1 92 ? 9.794 -1.195 5.481 1.00 92.69 92 SER A C 1
ATOM 724 O O . SER A 1 92 ? 10.746 -1.662 4.856 1.00 92.69 92 SER A O 1
ATOM 726 N N . LYS A 1 93 ? 8.816 -1.976 5.968 1.00 95.06 93 LYS A N 1
ATOM 727 C CA . LYS A 1 93 ? 8.742 -3.430 5.749 1.00 95.06 93 LYS A CA 1
ATOM 728 C C . LYS A 1 93 ? 8.807 -3.761 4.256 1.00 95.06 93 LYS A C 1
ATOM 730 O O . LYS A 1 93 ? 9.640 -4.575 3.877 1.00 95.06 93 LYS A O 1
ATOM 735 N N . TYR A 1 94 ? 7.992 -3.131 3.407 1.00 95.19 94 TYR A N 1
ATOM 736 C CA . TYR A 1 94 ? 8.014 -3.409 1.963 1.00 95.19 94 TYR A CA 1
ATOM 737 C C . TYR A 1 94 ? 9.245 -2.820 1.258 1.00 95.19 94 TYR A C 1
ATOM 739 O O . TYR A 1 94 ? 9.863 -3.516 0.453 1.00 95.19 94 TYR A O 1
ATOM 747 N N . LEU A 1 95 ? 9.651 -1.588 1.588 1.00 91.81 95 LEU A N 1
ATOM 748 C CA . LEU A 1 95 ? 10.826 -0.944 0.980 1.00 91.81 95 LEU A CA 1
ATOM 749 C C . LEU A 1 95 ? 12.126 -1.712 1.258 1.00 91.81 95 LEU A C 1
ATOM 751 O O . LEU A 1 95 ? 12.919 -1.927 0.344 1.00 91.81 95 LEU A O 1
ATOM 755 N N . SER A 1 96 ? 12.318 -2.209 2.482 1.00 93.12 96 SER A N 1
ATOM 756 C CA . SER A 1 96 ? 13.531 -2.953 2.847 1.00 93.12 96 SER A CA 1
ATOM 757 C C . SER A 1 96 ? 13.751 -4.215 2.001 1.00 93.12 96 SER A C 1
ATOM 759 O O . SER A 1 96 ? 14.892 -4.610 1.757 1.00 93.12 96 SER A O 1
ATOM 761 N N . VAL A 1 97 ? 12.681 -4.843 1.497 1.00 94.06 97 VAL A N 1
ATOM 762 C CA . VAL A 1 97 ?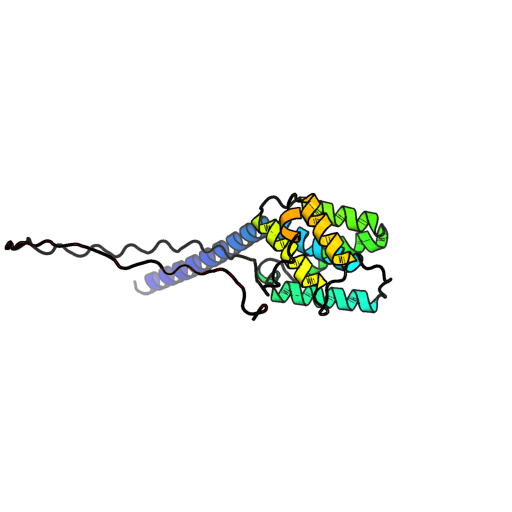 12.786 -6.018 0.616 1.00 94.06 97 VAL A CA 1
ATOM 763 C C . VAL A 1 97 ? 13.297 -5.622 -0.769 1.00 94.06 97 VAL A C 1
ATOM 765 O O . VAL A 1 97 ? 14.100 -6.353 -1.345 1.00 94.06 97 VAL A O 1
ATOM 768 N N . TYR A 1 98 ? 12.902 -4.453 -1.281 1.00 90.06 98 TYR A N 1
ATOM 769 C CA . TYR A 1 98 ? 13.470 -3.907 -2.518 1.00 90.06 98 TYR A CA 1
ATOM 770 C C . TYR A 1 98 ? 14.958 -3.588 -2.360 1.00 90.06 98 TYR A C 1
ATOM 772 O O . TYR A 1 98 ? 15.750 -3.900 -3.246 1.00 90.06 98 TYR A O 1
ATOM 780 N N . GLU A 1 99 ? 15.352 -3.015 -1.222 1.00 87.44 99 GLU A N 1
ATOM 781 C CA . GLU A 1 99 ? 16.744 -2.638 -0.955 1.00 87.44 99 GLU A CA 1
ATOM 782 C C . GLU A 1 99 ? 17.667 -3.849 -0.780 1.00 87.44 99 GLU A C 1
ATOM 784 O O . GLU A 1 99 ? 18.799 -3.842 -1.258 1.00 87.44 99 GLU A O 1
ATOM 789 N N . THR A 1 100 ? 17.190 -4.899 -0.108 1.00 90.44 100 THR A N 1
ATOM 790 C CA . THR A 1 100 ? 18.004 -6.080 0.227 1.00 90.44 100 THR A CA 1
ATOM 791 C C . THR A 1 100 ? 17.924 -7.199 -0.809 1.00 90.44 100 THR A C 1
ATOM 793 O O . THR A 1 100 ? 18.912 -7.899 -1.027 1.00 90.44 100 THR A O 1
ATOM 796 N N . GLY A 1 101 ? 16.763 -7.391 -1.441 1.00 85.75 101 GLY A N 1
ATOM 797 C CA . GLY A 1 101 ? 16.491 -8.485 -2.378 1.00 85.75 101 GLY A CA 1
ATOM 798 C C . GLY A 1 101 ? 16.377 -8.057 -3.843 1.00 85.75 101 GLY A C 1
ATOM 799 O O . GLY A 1 101 ? 16.197 -8.910 -4.715 1.00 85.75 101 GLY A O 1
ATOM 800 N N . GLY A 1 102 ? 16.474 -6.757 -4.130 1.00 87.62 102 GLY A N 1
ATOM 801 C CA . GLY A 1 102 ? 16.298 -6.201 -5.466 1.00 87.62 102 GLY A CA 1
ATOM 802 C C . GLY A 1 102 ? 14.843 -6.218 -5.947 1.00 87.62 102 GLY A C 1
ATOM 803 O O . GLY A 1 102 ? 13.915 -6.616 -5.237 1.00 87.62 102 GLY A O 1
ATOM 804 N N . PHE A 1 103 ? 14.646 -5.792 -7.197 1.00 88.31 103 PHE A N 1
ATOM 805 C CA . PHE A 1 103 ? 13.317 -5.558 -7.767 1.00 88.31 103 PHE A CA 1
ATOM 806 C C . PHE A 1 103 ? 12.400 -6.789 -7.724 1.00 88.31 103 PHE A C 1
ATOM 808 O O . PHE A 1 103 ? 11.268 -6.684 -7.265 1.00 88.31 103 PHE A O 1
ATOM 815 N N . LEU A 1 104 ? 12.874 -7.966 -8.153 1.00 90.06 104 LEU A N 1
ATOM 816 C CA . LEU A 1 104 ? 12.031 -9.169 -8.236 1.00 90.06 104 LEU A CA 1
ATOM 817 C C . LEU A 1 104 ? 11.544 -9.651 -6.861 1.00 90.06 104 LEU A C 1
ATOM 819 O O . LEU A 1 104 ? 10.394 -10.074 -6.736 1.00 90.06 104 LEU A O 1
ATOM 823 N N . ALA A 1 105 ? 12.393 -9.573 -5.831 1.00 92.38 105 ALA A N 1
ATOM 824 C CA . ALA A 1 105 ? 12.012 -9.952 -4.474 1.00 92.38 105 ALA A CA 1
ATOM 825 C C . ALA A 1 105 ? 10.985 -8.971 -3.897 1.00 92.38 105 ALA A C 1
ATOM 827 O O . ALA A 1 105 ? 9.957 -9.398 -3.370 1.00 92.38 105 ALA A O 1
ATOM 828 N N . GLY A 1 106 ? 11.234 -7.666 -4.051 1.00 92.62 106 GLY A N 1
ATOM 829 C CA . GLY A 1 106 ? 10.309 -6.619 -3.623 1.00 92.62 106 GLY A CA 1
ATOM 830 C C . GLY A 1 106 ? 8.955 -6.716 -4.326 1.00 92.62 106 GLY A C 1
ATOM 831 O O . GLY A 1 106 ? 7.912 -6.706 -3.669 1.00 92.62 106 GLY A O 1
ATOM 832 N N . TYR A 1 107 ? 8.973 -6.912 -5.647 1.00 91.62 107 TYR A N 1
ATOM 833 C CA . TYR A 1 107 ? 7.777 -7.081 -6.469 1.00 91.62 107 TYR A CA 1
ATOM 834 C C . TYR A 1 107 ? 6.956 -8.288 -6.016 1.00 91.62 107 TYR A C 1
ATOM 836 O O . TYR A 1 107 ? 5.775 -8.151 -5.700 1.00 91.62 107 TYR A O 1
ATOM 844 N N . GLY A 1 108 ? 7.586 -9.463 -5.904 1.00 92.44 108 GLY A N 1
ATOM 845 C CA . GLY A 1 108 ? 6.910 -10.678 -5.453 1.00 92.44 108 GLY A CA 1
ATOM 846 C C . GLY A 1 108 ? 6.319 -10.535 -4.048 1.00 92.44 108 GLY A C 1
ATOM 847 O O . GLY A 1 108 ? 5.201 -10.986 -3.798 1.00 92.44 108 GLY A O 1
ATOM 848 N N . TYR A 1 109 ? 7.031 -9.857 -3.144 1.00 95.31 109 TYR A N 1
ATOM 849 C CA . TYR A 1 109 ? 6.558 -9.610 -1.784 1.00 95.31 109 TYR A CA 1
ATOM 850 C C . TYR A 1 109 ? 5.339 -8.677 -1.741 1.00 95.31 109 TYR A C 1
ATOM 852 O O . TYR A 1 109 ? 4.385 -8.940 -1.004 1.00 95.31 109 TYR A O 1
ATOM 860 N N . CYS A 1 110 ? 5.323 -7.628 -2.568 1.00 95.38 110 CYS A N 1
ATOM 861 C CA . CYS A 1 110 ? 4.176 -6.729 -2.678 1.00 95.38 110 CYS A CA 1
ATOM 862 C C . CYS A 1 110 ? 2.965 -7.425 -3.308 1.00 95.38 110 CYS A C 1
ATOM 864 O O . CYS A 1 110 ? 1.860 -7.348 -2.768 1.00 95.38 110 CYS A O 1
ATOM 866 N N . VAL A 1 111 ? 3.168 -8.172 -4.398 1.00 93.69 111 VAL A N 1
ATOM 867 C CA . VAL A 1 111 ? 2.096 -8.934 -5.059 1.00 93.69 111 VAL A CA 1
ATOM 868 C C . VAL A 1 111 ? 1.489 -9.970 -4.110 1.00 93.69 111 VAL A C 1
ATOM 870 O O . VAL A 1 111 ? 0.271 -10.117 -4.073 1.00 93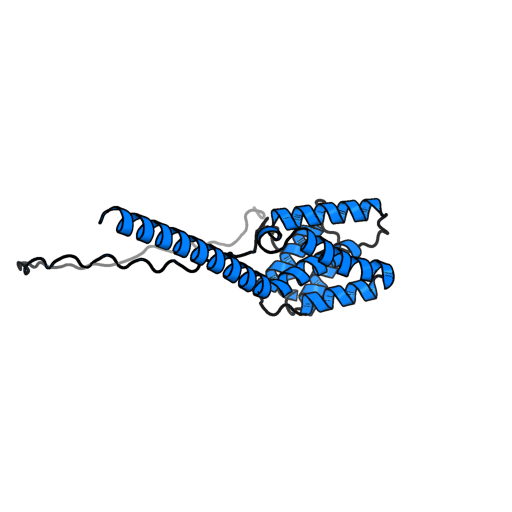.69 111 VAL A O 1
ATOM 873 N N . ALA A 1 112 ? 2.296 -10.641 -3.283 1.00 94.00 112 ALA A N 1
ATOM 874 C CA . ALA A 1 112 ? 1.798 -11.604 -2.300 1.00 94.00 112 ALA A CA 1
ATOM 875 C C . ALA A 1 112 ? 0.867 -10.974 -1.246 1.00 94.00 112 ALA A C 1
ATOM 877 O O . ALA A 1 112 ? -0.086 -11.621 -0.802 1.00 94.00 112 ALA A O 1
ATOM 878 N N . ALA A 1 113 ? 1.130 -9.723 -0.855 1.00 95.00 113 ALA A N 1
ATOM 879 C CA . ALA A 1 113 ? 0.274 -8.970 0.058 1.00 95.00 113 ALA A CA 1
ATOM 880 C C . ALA A 1 113 ? -1.022 -8.522 -0.625 1.00 95.00 113 ALA A C 1
ATOM 882 O O . ALA A 1 113 ? -2.110 -8.706 -0.085 1.00 95.00 113 ALA A O 1
ATOM 883 N N . VAL A 1 114 ? -0.916 -8.011 -1.851 1.00 94.44 114 VAL A N 1
ATOM 884 C CA . VAL A 1 114 ? -2.073 -7.614 -2.659 1.00 94.44 114 VAL A CA 1
ATOM 885 C C . VAL A 1 114 ? -2.996 -8.804 -2.953 1.00 94.44 114 VAL A C 1
ATOM 887 O O . VAL A 1 114 ? -4.215 -8.679 -2.858 1.00 94.44 114 VAL A O 1
ATOM 890 N N . ALA A 1 115 ? -2.435 -9.985 -3.213 1.00 92.62 115 ALA A N 1
ATOM 891 C CA . ALA A 1 115 ? -3.185 -11.214 -3.467 1.00 92.62 115 ALA A CA 1
ATOM 892 C C . ALA A 1 115 ? -4.029 -11.700 -2.270 1.00 92.62 115 ALA A C 1
ATOM 894 O O . ALA A 1 115 ? -4.863 -12.591 -2.435 1.00 92.62 115 ALA A O 1
ATOM 895 N N . GLN A 1 116 ? -3.851 -11.132 -1.068 1.00 92.31 116 GLN A N 1
ATOM 896 C CA . GLN A 1 116 ? -4.714 -11.434 0.080 1.00 92.31 116 GLN A CA 1
ATOM 897 C C . GLN A 1 116 ? -6.115 -10.821 -0.056 1.00 92.31 116 GLN A C 1
ATOM 899 O O . GLN A 1 116 ? -7.044 -11.258 0.629 1.00 92.31 116 GLN A O 1
ATOM 904 N N . LEU A 1 117 ? -6.296 -9.836 -0.945 1.00 92.00 117 LEU A N 1
ATOM 905 C CA . LEU A 1 117 ? -7.588 -9.198 -1.159 1.00 92.00 117 LEU A CA 1
ATOM 906 C C . LEU A 1 117 ? -8.581 -10.144 -1.829 1.00 92.00 117 LEU A C 1
ATOM 908 O O . LEU A 1 117 ? -8.356 -10.666 -2.916 1.00 92.00 117 LEU A O 1
ATOM 912 N N . LYS A 1 118 ? -9.731 -10.320 -1.175 1.00 88.69 118 LYS A N 1
ATOM 913 C CA . LYS A 1 118 ? -10.819 -11.192 -1.650 1.00 88.69 118 LYS A CA 1
ATOM 914 C C . LYS A 1 118 ? -12.077 -10.429 -2.033 1.00 88.69 118 LYS A C 1
ATOM 916 O O . LYS A 1 118 ? -12.891 -10.931 -2.802 1.00 88.69 118 LYS A O 1
ATOM 921 N N . LYS A 1 119 ? -12.286 -9.245 -1.453 1.00 90.06 119 LYS A N 1
ATOM 922 C CA . LYS A 1 119 ? -13.488 -8.453 -1.708 1.00 90.06 119 LYS A CA 1
ATOM 923 C C . LYS A 1 119 ? -13.259 -7.588 -2.934 1.00 90.06 119 LYS A C 1
ATOM 925 O O . LYS A 1 119 ? -12.339 -6.780 -2.959 1.00 90.06 119 LYS A O 1
ATOM 930 N N . GLU A 1 120 ? -14.161 -7.690 -3.898 1.00 89.88 120 GLU A N 1
ATOM 931 C CA . GLU A 1 120 ? -14.149 -6.863 -5.105 1.00 89.88 120 GLU A CA 1
ATOM 932 C C . GLU A 1 120 ? -14.080 -5.357 -4.799 1.00 89.88 120 GLU A C 1
ATOM 934 O O . GLU A 1 120 ? -13.344 -4.626 -5.456 1.00 89.88 120 GLU A O 1
ATOM 939 N N . ALA A 1 121 ? -14.807 -4.892 -3.779 1.00 87.25 121 ALA A N 1
ATOM 940 C CA . ALA A 1 121 ? -14.769 -3.490 -3.367 1.00 87.25 121 ALA A CA 1
ATOM 941 C C . ALA A 1 121 ? -13.363 -3.050 -2.916 1.00 87.25 121 ALA A C 1
ATOM 943 O O . ALA A 1 121 ? -12.914 -1.973 -3.299 1.00 87.25 121 ALA A O 1
ATOM 944 N N . ASP A 1 122 ? -12.667 -3.904 -2.160 1.00 89.00 122 ASP A N 1
ATOM 945 C CA . ASP A 1 122 ? -11.317 -3.642 -1.650 1.00 89.00 122 ASP A CA 1
ATOM 946 C C . ASP A 1 122 ? -10.296 -3.669 -2.810 1.00 89.00 122 ASP A C 1
ATOM 948 O O . ASP A 1 122 ? -9.389 -2.843 -2.863 1.00 89.00 122 ASP A O 1
ATOM 952 N N . ILE A 1 123 ? -10.491 -4.554 -3.796 1.00 91.19 123 ILE A N 1
ATOM 953 C CA . ILE A 1 123 ? -9.648 -4.654 -5.000 1.00 91.19 123 ILE A CA 1
ATOM 954 C C . ILE A 1 123 ? -9.805 -3.427 -5.906 1.00 91.19 123 ILE A C 1
ATOM 956 O O . ILE A 1 123 ? -8.815 -2.809 -6.295 1.00 91.19 123 ILE A O 1
ATOM 960 N N . ARG A 1 124 ? -11.045 -3.036 -6.229 1.00 88.62 124 ARG A N 1
ATOM 961 C CA . ARG A 1 124 ? -11.326 -1.834 -7.037 1.00 88.62 124 ARG A CA 1
ATOM 962 C C . ARG A 1 124 ? -10.740 -0.587 -6.391 1.00 88.62 124 ARG A C 1
ATOM 964 O O . ARG A 1 124 ? -10.248 0.302 -7.085 1.00 88.62 124 ARG A O 1
ATOM 971 N N . LEU A 1 125 ? -10.805 -0.535 -5.065 1.00 85.00 125 LEU A N 1
ATOM 972 C CA . LEU A 1 125 ? -10.239 0.547 -4.293 1.00 85.00 125 LEU A CA 1
ATOM 973 C C . LEU A 1 125 ? -8.715 0.579 -4.373 1.00 85.00 125 LEU A C 1
ATOM 975 O O . LEU A 1 125 ? -8.164 1.642 -4.640 1.00 85.00 125 LEU A O 1
ATOM 979 N N . LEU A 1 126 ? -8.054 -0.562 -4.167 1.00 90.56 126 LEU A N 1
ATOM 980 C CA . LEU A 1 126 ? -6.608 -0.670 -4.316 1.00 90.56 126 LEU A CA 1
ATOM 981 C C . LEU A 1 126 ? -6.167 -0.182 -5.698 1.00 90.56 126 LEU A C 1
ATOM 983 O O . LEU A 1 126 ? -5.300 0.679 -5.784 1.00 90.56 126 LEU A O 1
ATOM 987 N N . ILE A 1 127 ? -6.786 -0.693 -6.767 1.00 90.50 127 ILE A N 1
ATOM 988 C CA . ILE A 1 127 ? -6.422 -0.327 -8.142 1.00 90.50 127 ILE A CA 1
ATOM 989 C C . ILE A 1 127 ? -6.548 1.187 -8.337 1.00 90.50 127 ILE A C 1
ATOM 991 O O . ILE A 1 127 ? -5.635 1.826 -8.849 1.00 90.50 127 ILE A O 1
ATOM 995 N N . ARG A 1 128 ? -7.650 1.784 -7.870 1.00 87.38 128 ARG A N 1
ATOM 996 C CA . ARG A 1 128 ? -7.859 3.234 -7.957 1.00 87.38 128 ARG A CA 1
ATOM 997 C C . ARG A 1 128 ? -6.817 4.021 -7.164 1.00 87.38 128 ARG A C 1
ATOM 999 O O . ARG A 1 128 ? -6.314 5.026 -7.649 1.00 87.38 128 ARG A O 1
ATOM 1006 N N . PHE A 1 129 ? -6.473 3.540 -5.972 1.00 86.25 129 PHE A N 1
ATOM 1007 C CA . PHE A 1 129 ? -5.432 4.136 -5.145 1.00 86.25 129 PHE A CA 1
ATOM 1008 C C . PHE A 1 129 ? -4.070 4.096 -5.845 1.00 86.25 129 PHE A C 1
ATOM 1010 O O . PHE A 1 129 ? -3.343 5.082 -5.821 1.00 86.25 129 PHE A O 1
ATOM 1017 N N . MET A 1 130 ? -3.732 2.983 -6.500 1.00 89.19 130 MET A N 1
ATOM 1018 C CA . MET A 1 130 ? -2.483 2.862 -7.251 1.00 89.19 130 MET A CA 1
ATOM 1019 C C . MET A 1 130 ? -2.426 3.854 -8.419 1.00 89.19 130 MET A C 1
ATOM 1021 O O . MET A 1 130 ? -1.386 4.477 -8.611 1.00 89.19 130 MET A O 1
ATOM 1025 N N . TYR A 1 131 ? -3.541 4.077 -9.129 1.00 87.25 131 TYR A N 1
AT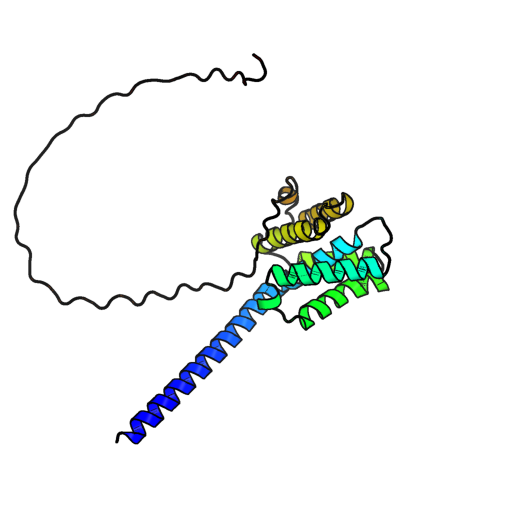OM 1026 C CA . TYR A 1 131 ? -3.623 5.142 -10.137 1.00 87.25 131 TYR A CA 1
ATOM 1027 C C . TYR A 1 131 ? -3.413 6.534 -9.526 1.00 87.25 131 TYR A C 1
ATOM 1029 O O . TYR A 1 131 ? -2.613 7.306 -10.049 1.00 87.25 131 TYR A O 1
ATOM 1037 N N . ASP A 1 132 ? -4.056 6.837 -8.393 1.00 82.06 132 ASP A N 1
ATOM 1038 C CA . ASP A 1 132 ? -3.871 8.120 -7.700 1.00 82.06 132 ASP A CA 1
ATOM 1039 C C . ASP A 1 132 ? -2.403 8.351 -7.285 1.00 82.06 132 ASP A C 1
ATOM 1041 O O . ASP A 1 132 ? -1.909 9.472 -7.382 1.00 82.06 132 ASP A O 1
ATOM 1045 N N . VAL A 1 133 ? -1.697 7.307 -6.831 1.00 83.31 133 VAL A N 1
ATOM 1046 C CA . VAL A 1 133 ? -0.267 7.390 -6.477 1.00 83.31 133 VAL A CA 1
ATOM 1047 C C . VAL A 1 133 ? 0.602 7.580 -7.715 1.00 83.31 133 VAL A C 1
ATOM 1049 O O . VAL A 1 133 ? 1.473 8.443 -7.704 1.00 83.31 133 VAL A O 1
ATOM 1052 N N . SER A 1 134 ? 0.348 6.818 -8.781 1.00 83.38 134 SER A N 1
ATOM 1053 C CA . SER A 1 134 ? 1.104 6.929 -10.034 1.00 83.38 134 SER A CA 1
ATOM 1054 C C . SER A 1 134 ? 0.950 8.302 -10.697 1.00 83.38 134 SER A C 1
ATOM 1056 O O . SER A 1 134 ? 1.870 8.805 -11.316 1.00 83.38 134 SER A O 1
ATOM 1058 N N . ALA A 1 135 ? -0.199 8.960 -10.526 1.00 81.94 135 ALA A N 1
ATOM 1059 C CA . ALA A 1 135 ? -0.453 10.289 -11.075 1.00 81.94 135 ALA A CA 1
ATOM 1060 C C . ALA A 1 135 ? -0.128 11.431 -10.091 1.00 81.94 135 ALA A C 1
ATOM 1062 O O . ALA A 1 135 ? -0.497 12.580 -10.343 1.00 81.94 135 ALA A O 1
ATOM 1063 N N . ALA A 1 136 ? 0.533 11.150 -8.961 1.00 74.75 136 ALA A N 1
ATOM 1064 C CA . ALA A 1 136 ? 0.766 12.136 -7.901 1.00 74.75 136 ALA A CA 1
ATOM 1065 C C . ALA A 1 136 ? 1.709 13.283 -8.312 1.00 74.75 136 ALA A C 1
ATOM 1067 O O . ALA A 1 136 ? 1.709 14.344 -7.686 1.00 74.75 136 ALA A O 1
ATOM 1068 N N . ASP A 1 137 ? 2.527 13.092 -9.344 1.00 70.38 137 ASP A N 1
ATOM 1069 C CA . ASP A 1 137 ? 3.365 14.124 -9.961 1.00 70.38 137 ASP A CA 1
ATOM 1070 C C . ASP A 1 137 ? 2.717 14.784 -11.197 1.00 70.38 137 ASP A C 1
ATOM 1072 O O . ASP A 1 137 ? 3.312 15.669 -11.812 1.00 70.38 137 ASP A O 1
ATOM 1076 N N . GLY A 1 138 ? 1.473 14.409 -11.509 1.00 70.50 138 GLY A N 1
ATOM 1077 C CA . GLY A 1 138 ? 0.667 14.942 -12.602 1.00 70.50 138 GLY A CA 1
ATOM 1078 C C . GLY A 1 138 ? 0.534 14.011 -13.809 1.00 70.50 138 GLY A C 1
ATOM 1079 O O . GLY A 1 138 ? -0.350 14.255 -14.633 1.00 70.50 138 GLY A O 1
ATOM 1080 N N . PHE A 1 139 ? 1.344 12.952 -13.931 1.00 76.31 139 PHE A N 1
ATOM 1081 C CA . PHE A 1 139 ? 1.223 11.989 -15.029 1.00 76.31 139 PHE A CA 1
ATOM 1082 C C . PHE A 1 139 ? 1.736 10.603 -14.636 1.00 76.31 139 PHE A C 1
ATOM 1084 O O . PHE A 1 139 ? 2.912 10.442 -14.355 1.00 76.31 139 PHE A O 1
ATOM 1091 N N . SER A 1 140 ? 0.882 9.583 -14.750 1.00 79.88 140 SER A N 1
ATOM 1092 C CA . SER A 1 140 ? 1.326 8.196 -14.584 1.00 79.88 140 SER A CA 1
ATOM 1093 C C . SER A 1 140 ? 2.162 7.744 -15.776 1.00 79.88 140 SER A C 1
ATOM 1095 O O . SER A 1 140 ? 1.732 7.869 -16.930 1.00 79.88 140 SER A O 1
ATOM 1097 N N . ASP A 1 141 ? 3.342 7.188 -15.526 1.00 83.31 141 ASP A N 1
ATOM 1098 C CA . ASP A 1 141 ? 4.195 6.696 -16.600 1.00 83.31 141 ASP A CA 1
ATOM 1099 C C . ASP A 1 141 ? 3.673 5.359 -17.195 1.00 83.31 141 ASP A C 1
ATOM 1101 O O . ASP A 1 141 ? 2.838 4.664 -16.604 1.00 83.31 141 ASP A O 1
ATOM 1105 N N . PRO A 1 142 ? 4.087 4.968 -18.419 1.00 86.06 142 PRO A N 1
ATOM 1106 C CA . PRO A 1 142 ? 3.633 3.712 -19.019 1.00 86.06 142 PRO A CA 1
ATOM 1107 C C . PRO A 1 142 ? 3.995 2.447 -18.227 1.00 86.06 142 PRO A C 1
ATOM 1109 O O . PRO A 1 142 ? 3.250 1.470 -18.309 1.00 86.06 142 PRO A O 1
ATOM 1112 N N . ALA A 1 143 ? 5.114 2.440 -17.499 1.00 87.06 143 ALA A N 1
ATOM 1113 C CA . ALA A 1 143 ? 5.569 1.282 -16.737 1.00 87.06 143 ALA A CA 1
ATOM 1114 C C . ALA A 1 143 ? 4.731 1.097 -15.464 1.00 87.06 143 ALA A C 1
ATOM 1116 O O . ALA A 1 143 ? 4.303 -0.019 -15.171 1.00 87.06 143 ALA A O 1
ATOM 1117 N N . GLU A 1 144 ? 4.409 2.185 -14.770 1.00 88.25 144 GLU A N 1
ATOM 1118 C CA . GLU A 1 144 ? 3.493 2.212 -13.633 1.00 88.25 144 GLU A CA 1
ATOM 1119 C C . GLU A 1 144 ? 2.101 1.734 -14.044 1.00 88.25 144 GLU A C 1
ATOM 1121 O O . GLU A 1 144 ? 1.546 0.836 -13.412 1.00 88.25 144 GLU A O 1
ATOM 1126 N N . ARG A 1 145 ? 1.551 2.251 -15.152 1.00 87.88 145 ARG A N 1
ATOM 1127 C CA . ARG A 1 145 ? 0.255 1.778 -15.668 1.00 87.88 145 ARG A CA 1
ATOM 1128 C C . ARG A 1 145 ? 0.267 0.293 -15.981 1.00 87.88 145 ARG A C 1
ATOM 1130 O O . ARG A 1 145 ? -0.682 -0.407 -15.628 1.00 87.88 145 ARG A O 1
ATOM 1137 N N . GLN A 1 146 ? 1.326 -0.196 -16.625 1.00 89.44 146 GLN A N 1
ATOM 1138 C CA . GLN A 1 146 ? 1.451 -1.621 -16.910 1.00 89.44 146 GLN A CA 1
ATOM 1139 C C . GLN A 1 146 ? 1.504 -2.436 -15.614 1.00 89.44 146 GLN A C 1
ATOM 1141 O O . GLN A 1 146 ? 0.817 -3.446 -15.503 1.00 89.44 146 GLN A O 1
ATOM 1146 N N . ALA A 1 147 ? 2.223 -1.961 -14.599 1.00 90.12 147 ALA A N 1
ATOM 1147 C CA . ALA A 1 147 ? 2.270 -2.609 -13.297 1.00 90.12 147 ALA A CA 1
ATOM 1148 C C . ALA A 1 147 ? 0.892 -2.658 -12.610 1.00 90.12 147 ALA A C 1
ATOM 1150 O O . ALA A 1 147 ? 0.535 -3.680 -12.022 1.00 90.12 147 ALA A O 1
ATOM 1151 N N . ILE A 1 148 ? 0.084 -1.597 -12.726 1.00 91.38 148 ILE A N 1
ATOM 1152 C CA . ILE A 1 148 ? -1.303 -1.585 -12.231 1.00 91.38 148 ILE A CA 1
ATOM 1153 C C . ILE A 1 148 ? -2.160 -2.610 -12.987 1.00 91.38 148 ILE A C 1
ATOM 1155 O O . ILE A 1 148 ? -2.936 -3.339 -12.365 1.00 91.38 148 ILE A O 1
ATOM 1159 N N . VAL A 1 149 ? -2.011 -2.700 -14.313 1.00 91.06 149 VAL A N 1
ATOM 1160 C CA . VAL A 1 149 ? -2.708 -3.691 -15.149 1.00 91.06 149 VAL A CA 1
ATOM 1161 C C . VAL A 1 149 ? -2.315 -5.114 -14.756 1.00 91.06 149 VAL A C 1
ATOM 1163 O O . VAL A 1 149 ? -3.196 -5.961 -14.616 1.00 91.06 149 VAL A O 1
ATOM 1166 N N . ASP A 1 150 ? -1.032 -5.374 -14.521 1.00 90.69 150 ASP A N 1
ATOM 1167 C CA . ASP A 1 150 ? -0.533 -6.690 -14.117 1.00 90.69 150 ASP A CA 1
ATOM 1168 C C . ASP A 1 150 ? -1.099 -7.091 -12.750 1.00 90.69 150 ASP A C 1
ATOM 1170 O O . ASP A 1 150 ? -1.628 -8.193 -12.589 1.00 90.69 150 ASP A O 1
ATOM 1174 N N . VAL A 1 151 ? -1.079 -6.170 -11.780 1.00 91.56 151 VAL A N 1
ATOM 1175 C CA . VAL A 1 151 ? -1.685 -6.371 -10.455 1.00 91.56 151 VAL A CA 1
ATOM 1176 C C . VAL A 1 151 ? -3.185 -6.639 -10.564 1.00 91.56 151 VAL A C 1
ATOM 1178 O O . VAL A 1 151 ? -3.686 -7.590 -9.960 1.00 91.56 151 VAL A O 1
ATOM 1181 N N . ALA A 1 152 ? -3.910 -5.863 -11.370 1.00 90.81 152 ALA A N 1
ATOM 1182 C CA . ALA A 1 152 ? -5.324 -6.112 -11.626 1.00 90.81 152 ALA A CA 1
ATOM 1183 C C . ALA A 1 152 ? -5.543 -7.482 -12.287 1.00 90.81 152 ALA A C 1
ATOM 1185 O O . ALA A 1 152 ? -6.479 -8.193 -11.925 1.00 90.81 152 ALA A O 1
ATOM 1186 N N . GLY A 1 153 ? -4.663 -7.887 -13.203 1.00 89.94 153 GLY A N 1
ATOM 1187 C CA . GLY A 1 153 ? -4.653 -9.209 -13.823 1.00 89.94 153 GLY A CA 1
ATOM 1188 C C . GLY A 1 153 ? -4.499 -10.338 -12.807 1.00 89.94 153 GLY A C 1
ATOM 1189 O O . GLY A 1 153 ? -5.313 -11.262 -12.811 1.00 89.94 153 GLY A O 1
ATOM 1190 N N . PHE A 1 154 ? -3.538 -10.234 -11.884 1.00 87.38 154 PHE A N 1
ATOM 1191 C CA . PHE A 1 154 ? -3.339 -11.223 -10.816 1.00 87.38 154 PHE A CA 1
ATOM 1192 C C . PHE A 1 154 ? -4.555 -11.374 -9.902 1.00 87.38 154 PHE A C 1
ATOM 1194 O O . PHE A 1 154 ? -4.827 -12.470 -9.414 1.00 87.38 154 PHE A O 1
ATOM 1201 N N . LEU A 1 155 ? -5.310 -10.295 -9.699 1.00 90.31 155 LEU A N 1
ATOM 1202 C CA . LEU A 1 155 ? -6.531 -10.305 -8.895 1.00 90.31 155 LEU A CA 1
ATOM 1203 C C . LEU A 1 155 ? -7.775 -10.764 -9.676 1.00 90.31 155 LEU A C 1
ATOM 1205 O O . LEU A 1 155 ? -8.840 -10.914 -9.080 1.00 90.31 155 LEU A O 1
ATOM 1209 N N . GLY A 1 156 ? -7.674 -10.984 -10.993 1.00 88.81 156 GLY A N 1
ATOM 1210 C CA . GLY A 1 156 ? -8.814 -11.324 -11.854 1.00 88.81 156 GLY A CA 1
ATOM 1211 C C . GLY A 1 156 ? -9.674 -10.120 -12.268 1.00 88.81 156 GLY A C 1
ATOM 1212 O O . GLY A 1 156 ? -10.821 -10.289 -12.671 1.00 88.81 156 GLY A O 1
ATOM 1213 N N . PHE A 1 157 ? -9.124 -8.906 -12.186 1.00 87.25 157 PHE A N 1
ATOM 1214 C CA . PHE A 1 157 ? -9.785 -7.621 -12.443 1.00 87.25 157 PHE A CA 1
ATOM 1215 C C . PHE A 1 157 ? -9.213 -6.854 -13.648 1.00 87.25 157 PHE A C 1
ATOM 1217 O O . PHE A 1 157 ? -9.437 -5.652 -13.761 1.00 87.25 157 PHE A O 1
ATOM 1224 N N . ALA A 1 158 ? -8.533 -7.517 -14.590 1.00 79.19 158 ALA A N 1
ATOM 1225 C CA . ALA A 1 158 ? -7.934 -6.868 -15.771 1.00 79.19 158 ALA A CA 1
ATOM 1226 C C . ALA A 1 158 ? -8.921 -6.013 -16.599 1.00 79.19 158 ALA A C 1
ATOM 1228 O O . ALA A 1 158 ? -8.540 -5.014 -17.196 1.00 79.19 158 ALA A O 1
ATOM 1229 N N . GLY A 1 159 ? -10.215 -6.358 -16.614 1.00 77.62 159 GLY A N 1
ATOM 1230 C CA . GLY A 1 159 ? -11.234 -5.544 -17.289 1.00 77.62 159 GLY A CA 1
ATOM 1231 C C . GLY A 1 159 ? -11.487 -4.180 -16.631 1.00 77.62 159 GLY A C 1
ATOM 1232 O O . GLY A 1 159 ? -11.982 -3.272 -17.290 1.00 77.62 159 GLY A O 1
ATOM 1233 N N . TYR A 1 160 ? -11.139 -4.016 -15.351 1.00 76.44 160 TYR A N 1
ATOM 1234 C CA . TYR A 1 160 ? -11.298 -2.761 -14.611 1.00 76.44 160 TYR A CA 1
ATOM 1235 C C . TYR A 1 160 ? -10.217 -1.728 -14.956 1.00 76.44 160 TYR A C 1
ATOM 1237 O O . TYR A 1 160 ? -10.439 -0.540 -14.759 1.00 76.44 160 TYR A O 1
ATOM 1245 N N . THR A 1 161 ? -9.076 -2.165 -15.495 1.00 74.19 161 THR A N 1
ATOM 1246 C CA . THR A 1 161 ? -7.970 -1.296 -15.928 1.00 74.19 161 THR A CA 1
ATOM 1247 C C . THR A 1 161 ? -7.979 -1.015 -17.432 1.00 74.19 161 THR A C 1
ATOM 1249 O O . THR A 1 161 ? -7.159 -0.241 -17.914 1.00 74.19 161 THR A O 1
ATOM 1252 N N . ALA A 1 162 ? -8.917 -1.605 -18.185 1.00 65.81 162 ALA A N 1
ATOM 1253 C CA . ALA A 1 162 ? -9.079 -1.361 -19.623 1.00 65.81 162 ALA A CA 1
ATOM 1254 C C . ALA A 1 162 ? -9.519 0.081 -19.943 1.00 65.81 162 ALA A C 1
ATOM 1256 O O . ALA A 1 162 ? -9.310 0.565 -21.053 1.00 65.81 162 ALA A O 1
ATOM 1257 N N . VAL A 1 163 ? -10.122 0.759 -18.967 1.00 64.06 163 VAL A N 1
ATOM 1258 C CA . VAL A 1 163 ? -10.396 2.195 -18.977 1.00 64.06 163 VAL A CA 1
ATOM 1259 C C . VAL A 1 163 ? -9.756 2.745 -17.711 1.00 64.06 163 VAL A C 1
ATOM 1261 O O . VAL A 1 163 ? -10.055 2.241 -16.629 1.00 64.06 163 VAL A O 1
ATOM 1264 N N . GLU A 1 164 ? -8.866 3.733 -17.836 1.00 62.62 164 GLU A N 1
ATOM 1265 C CA . GLU A 1 164 ? -8.257 4.367 -16.662 1.00 62.62 164 GLU A CA 1
ATOM 1266 C C . GLU A 1 164 ? -9.372 4.855 -15.724 1.00 62.62 164 GLU A C 1
ATOM 1268 O O . GLU A 1 164 ? -10.263 5.597 -16.158 1.00 62.62 164 GLU A O 1
ATOM 1273 N N . PRO A 1 165 ? -9.397 4.398 -14.459 1.00 61.47 165 PRO A N 1
ATOM 1274 C CA . PRO A 1 165 ? -10.450 4.782 -13.544 1.00 61.47 165 PRO A CA 1
ATOM 1275 C C . PRO A 1 165 ? -10.349 6.280 -13.277 1.00 61.47 165 PRO A C 1
ATOM 1277 O O . PRO A 1 165 ? -9.271 6.807 -13.016 1.00 61.47 165 PRO A O 1
ATOM 1280 N N . GLU A 1 166 ? -11.494 6.959 -13.287 1.00 60.25 166 GLU A N 1
ATOM 1281 C CA . GLU A 1 166 ? -11.561 8.383 -12.969 1.00 60.25 166 GLU A CA 1
ATOM 1282 C C . GLU A 1 166 ? -10.928 8.621 -11.583 1.00 60.25 166 GLU A C 1
ATOM 1284 O O . GLU A 1 166 ? -11.341 7.994 -10.592 1.00 60.25 166 GLU A O 1
ATOM 1289 N N . LEU A 1 167 ? -9.896 9.470 -11.519 1.00 61.00 167 LEU A N 1
ATOM 1290 C CA . LEU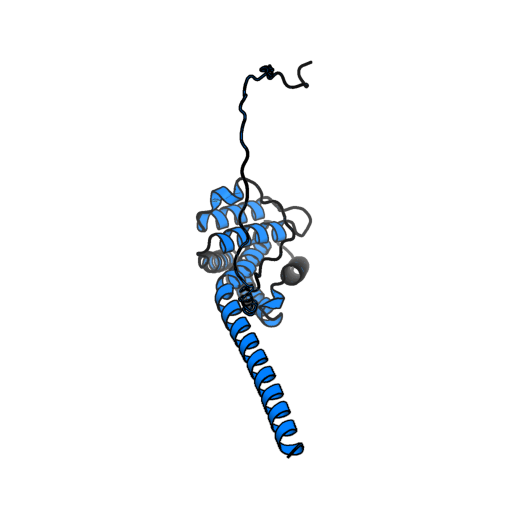 A 1 167 ? -9.213 9.859 -10.283 1.00 61.00 167 LEU A CA 1
ATOM 1291 C C . LEU A 1 167 ? -10.238 10.589 -9.410 1.00 61.00 167 LEU A C 1
ATOM 1293 O O . LEU A 1 167 ? -10.679 11.685 -9.741 1.00 61.00 167 LEU A O 1
ATOM 1297 N N . THR A 1 168 ? -10.704 9.965 -8.328 1.00 52.97 168 THR A N 1
ATOM 1298 C CA . THR A 1 168 ? -11.899 10.473 -7.611 1.00 52.97 168 THR A CA 1
ATOM 1299 C C . THR A 1 168 ? -11.613 11.288 -6.374 1.00 52.97 168 THR A C 1
ATOM 1301 O O . THR A 1 168 ? -12.559 11.734 -5.727 1.00 52.97 168 THR A O 1
ATOM 1304 N N . GLY A 1 169 ? -10.349 11.455 -5.985 1.00 53.34 169 GLY A N 1
ATOM 1305 C CA . GLY A 1 169 ? -10.038 12.098 -4.707 1.00 53.34 169 GLY A CA 1
ATOM 1306 C C . GLY A 1 169 ? -10.753 11.435 -3.513 1.00 53.34 169 GLY A C 1
ATOM 1307 O O . GLY A 1 169 ? -11.070 12.111 -2.540 1.00 53.34 169 GLY A O 1
ATOM 1308 N N . TYR A 1 170 ? -11.073 10.132 -3.592 1.00 46.62 170 TYR A N 1
ATOM 1309 C CA . TYR A 1 170 ? -12.033 9.495 -2.682 1.00 46.62 170 TYR A CA 1
ATOM 1310 C C . TYR A 1 170 ? -11.393 8.776 -1.480 1.00 46.62 170 TYR A C 1
ATOM 1312 O O . TYR A 1 170 ? -10.376 8.093 -1.605 1.00 46.62 170 TYR A O 1
ATOM 1320 N N . LEU A 1 171 ? -12.069 8.920 -0.330 1.00 51.72 171 LEU A N 1
ATOM 1321 C CA . LEU A 1 171 ? -11.786 8.406 1.020 1.00 51.72 171 LEU A CA 1
ATOM 1322 C C . LEU A 1 171 ? -12.530 7.081 1.272 1.00 51.72 171 LEU A C 1
ATOM 1324 O O . LEU A 1 171 ? -13.763 7.091 1.313 1.00 51.72 171 LEU A O 1
ATOM 1328 N N . PRO A 1 172 ? -11.851 5.940 1.483 1.00 46.28 172 PRO A N 1
ATOM 1329 C CA . PRO A 1 172 ? -12.545 4.658 1.432 1.00 46.28 172 PRO A CA 1
ATOM 1330 C C . PRO A 1 172 ? -12.705 3.933 2.763 1.00 46.28 172 PRO A C 1
ATOM 1332 O O . PRO A 1 172 ? -13.195 2.804 2.787 1.00 46.28 172 PRO A O 1
ATOM 1335 N N . PHE A 1 173 ? -12.343 4.544 3.884 1.00 42.78 173 PHE A N 1
ATOM 1336 C CA . PHE A 1 173 ? -12.639 3.917 5.156 1.00 42.78 173 PHE A CA 1
ATOM 1337 C C . PHE A 1 173 ? -14.068 4.227 5.564 1.00 42.78 173 PHE A C 1
ATOM 1339 O O . PHE A 1 173 ? -14.359 5.239 6.203 1.00 42.78 173 PHE A O 1
ATOM 1346 N N . LYS A 1 174 ? -14.986 3.339 5.186 1.00 45.16 174 LYS A N 1
ATOM 1347 C CA . LYS A 1 174 ? -16.336 3.377 5.733 1.00 45.16 174 LYS A CA 1
ATOM 1348 C C . LYS A 1 174 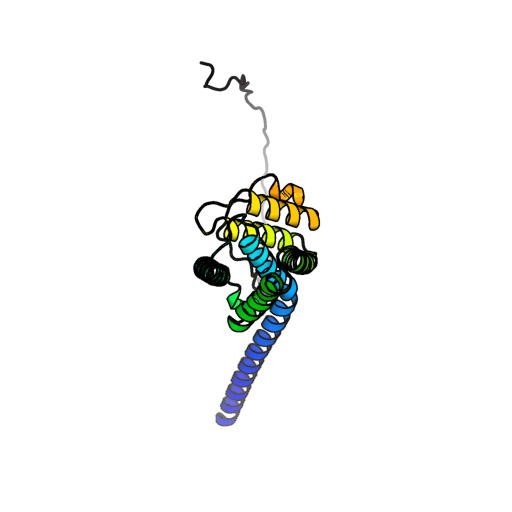? -16.248 3.120 7.233 1.00 45.16 174 LYS A C 1
ATOM 1350 O O . LYS A 1 174 ? -16.065 1.983 7.662 1.00 45.16 174 LYS A O 1
ATOM 1355 N N . ALA A 1 175 ? -16.434 4.167 8.036 1.00 41.75 175 ALA A N 1
ATOM 1356 C CA . ALA A 1 175 ? -16.951 3.972 9.379 1.00 41.75 175 ALA A CA 1
ATOM 1357 C C . ALA A 1 175 ? -18.252 3.179 9.220 1.00 41.75 175 ALA A C 1
ATOM 1359 O O . ALA A 1 175 ? -19.102 3.536 8.405 1.00 41.75 175 ALA A O 1
ATOM 1360 N N . SER A 1 176 ? -18.393 2.060 9.925 1.00 39.16 176 SER A N 1
ATOM 1361 C CA . SER A 1 176 ? -19.639 1.304 9.883 1.00 39.16 176 SER A CA 1
ATOM 1362 C C . SER A 1 176 ? -20.769 2.189 10.420 1.00 39.16 176 SER A C 1
ATOM 1364 O O . SER A 1 176 ? -20.927 2.360 11.635 1.00 39.16 176 SER A O 1
ATOM 1366 N N . ASP A 1 177 ? -21.543 2.772 9.506 1.00 46.28 177 ASP A N 1
ATOM 1367 C CA . ASP A 1 177 ? -22.839 3.379 9.776 1.00 46.28 177 ASP A CA 1
ATOM 1368 C C . ASP A 1 177 ? -23.824 2.244 10.032 1.00 46.28 177 ASP A C 1
ATOM 1370 O O . ASP A 1 177 ? -24.639 1.868 9.194 1.00 46.28 177 ASP A O 1
ATOM 1374 N N . THR A 1 178 ? -23.742 1.641 11.217 1.00 38.06 178 THR A N 1
ATOM 1375 C CA . THR A 1 178 ? -24.916 0.964 11.765 1.00 38.06 178 THR A CA 1
ATOM 1376 C C . THR A 1 178 ? -26.010 2.022 11.894 1.00 38.06 178 THR A C 1
ATOM 1378 O O . THR A 1 178 ? -25.827 2.955 12.687 1.00 38.06 178 THR A O 1
ATOM 1381 N N . PRO A 1 179 ? -27.142 1.915 11.174 1.00 40.09 179 PRO A N 1
ATOM 1382 C CA . PRO A 1 179 ? -28.245 2.823 11.402 1.00 40.09 179 PRO A CA 1
ATOM 1383 C C . PRO A 1 179 ? -28.679 2.644 12.855 1.00 40.09 179 PRO A C 1
ATOM 1385 O O . PRO A 1 179 ? -28.989 1.535 13.303 1.00 40.09 179 PRO A O 1
ATOM 1388 N N . ARG A 1 180 ? -28.679 3.742 13.621 1.00 42.06 180 ARG A N 1
ATOM 1389 C CA . ARG A 1 180 ? -29.417 3.793 14.883 1.00 42.06 180 ARG A CA 1
ATOM 1390 C C . ARG A 1 180 ? -30.827 3.327 14.559 1.00 42.06 180 ARG A C 1
ATOM 1392 O O . ARG A 1 180 ? -31.539 4.005 13.825 1.00 42.06 180 ARG A O 1
ATOM 1399 N N . ARG A 1 181 ? -31.211 2.176 15.112 1.00 37.16 181 ARG A N 1
ATOM 1400 C CA . ARG A 1 181 ? -32.603 1.751 15.235 1.00 37.16 181 ARG A CA 1
ATOM 1401 C C . ARG A 1 181 ? -33.384 2.972 15.708 1.00 37.16 181 ARG A C 1
ATOM 1403 O O . ARG A 1 181 ? -33.181 3.416 16.839 1.00 37.16 181 ARG A O 1
ATOM 1410 N N . ALA A 1 182 ? -34.179 3.554 14.810 1.00 40.31 182 ALA A N 1
ATOM 1411 C CA . ALA A 1 182 ? -35.087 4.631 15.148 1.00 40.31 182 ALA A CA 1
ATOM 1412 C C . ALA A 1 182 ? -35.868 4.161 16.374 1.00 40.31 182 ALA A C 1
ATOM 1414 O O . ALA A 1 182 ? -36.450 3.071 16.365 1.00 40.31 182 ALA A O 1
ATOM 1415 N N . GLN A 1 183 ? -35.785 4.921 17.465 1.00 39.81 183 GLN A N 1
ATOM 1416 C CA . GLN A 1 183 ? -36.703 4.725 18.573 1.00 39.81 183 GLN A CA 1
ATOM 1417 C C . GLN A 1 183 ? -38.102 4.823 17.971 1.00 39.81 183 GLN A C 1
ATOM 1419 O O . GLN A 1 183 ? -38.432 5.827 17.342 1.00 39.81 183 GLN A O 1
ATOM 1424 N N . ALA A 1 184 ? -38.867 3.738 18.082 1.00 41.62 184 ALA A N 1
ATOM 1425 C CA . ALA A 1 184 ? -40.258 3.737 17.674 1.00 41.62 184 ALA A CA 1
ATOM 1426 C C . ALA A 1 184 ? -40.959 4.904 18.393 1.00 41.62 184 ALA A C 1
ATOM 1428 O O . ALA A 1 184 ? -40.761 5.054 19.605 1.00 41.62 184 ALA A O 1
ATOM 1429 N N . PRO A 1 185 ? -41.727 5.747 17.684 1.00 43.97 185 PRO A N 1
ATOM 1430 C CA . PRO A 1 185 ? -42.526 6.763 18.345 1.00 43.97 185 PRO A CA 1
ATOM 1431 C C . PRO A 1 185 ? -43.512 6.065 19.288 1.00 43.97 185 PRO A C 1
ATOM 1433 O O . PRO A 1 185 ? -44.051 5.003 18.967 1.00 43.97 185 PRO A O 1
ATOM 1436 N N . MET A 1 186 ? -43.678 6.627 20.487 1.00 48.59 186 MET A N 1
ATOM 1437 C CA . MET A 1 186 ? -44.599 6.095 21.490 1.00 48.59 186 MET A CA 1
ATOM 1438 C C . MET A 1 186 ? -46.022 5.974 20.920 1.00 48.59 186 MET A C 1
ATOM 1440 O O . MET A 1 186 ? -46.402 6.798 20.089 1.00 48.59 186 MET A O 1
ATOM 1444 N N . PRO A 1 187 ? -46.825 4.998 21.378 1.00 48.47 187 PRO A N 1
ATOM 1445 C CA . PRO A 1 187 ? -48.195 4.857 20.909 1.00 48.47 187 PRO A CA 1
ATOM 1446 C C . PRO A 1 187 ? -49.041 6.058 21.354 1.00 48.47 187 PRO A C 1
ATOM 1448 O O . PRO A 1 187 ? -49.104 6.378 22.543 1.00 48.47 187 PRO A O 1
ATOM 1451 N N . GLU A 1 188 ? -49.689 6.712 20.390 1.00 53.31 188 GLU A N 1
ATOM 1452 C CA . GLU A 1 188 ? -50.733 7.703 20.649 1.00 53.31 188 GLU A CA 1
ATOM 1453 C C . GLU A 1 188 ? -51.954 7.044 21.321 1.00 53.31 188 GLU A C 1
ATOM 1455 O O . GLU A 1 188 ? -52.289 5.893 21.015 1.00 53.31 188 GLU A O 1
ATOM 1460 N N . PRO A 1 189 ? -52.635 7.745 22.247 1.00 49.38 189 PRO A N 1
ATOM 1461 C CA . PRO A 1 189 ? -53.841 7.235 22.887 1.00 49.38 189 PRO A CA 1
ATOM 1462 C C . PRO A 1 189 ? -55.028 7.167 21.903 1.00 49.38 189 PRO A C 1
ATOM 1464 O O . PRO A 1 189 ? -55.120 7.972 20.973 1.00 49.38 189 PRO A O 1
ATOM 1467 N N . PRO A 1 190 ? -55.967 6.222 22.103 1.00 42.59 190 PRO A N 1
ATOM 1468 C CA . PRO A 1 190 ? -57.002 5.907 21.125 1.00 42.59 190 PRO A CA 1
ATOM 1469 C C . PRO A 1 190 ? -58.031 7.035 21.000 1.00 42.59 190 PRO A C 1
ATOM 1471 O O . PRO A 1 190 ? -58.702 7.393 21.968 1.00 42.59 190 PRO A O 1
ATOM 1474 N N . SER A 1 191 ? -58.189 7.556 19.783 1.00 47.94 191 SER A N 1
ATOM 1475 C CA . SER A 1 191 ? -59.286 8.457 19.421 1.00 47.94 191 SER A CA 1
ATOM 1476 C C . SER A 1 191 ? -60.495 7.660 18.912 1.00 47.94 191 SER A C 1
ATOM 1478 O O . SER A 1 191 ? -60.353 6.647 18.230 1.00 47.94 191 SER A O 1
ATOM 1480 N N . ALA A 1 192 ? -61.682 8.115 19.314 1.00 42.00 192 ALA A N 1
ATOM 1481 C CA . ALA A 1 192 ? -62.998 7.479 19.201 1.00 42.00 192 ALA A CA 1
ATOM 1482 C C . ALA A 1 192 ? -63.511 7.277 17.737 1.00 42.00 192 ALA A C 1
ATOM 1484 O O . ALA A 1 192 ? -62.916 7.813 16.804 1.00 42.00 192 ALA A O 1
ATOM 1485 N N . PRO A 1 193 ? -64.595 6.492 17.516 1.00 45.84 193 PRO A N 1
ATOM 1486 C CA . PRO A 1 193 ? -64.882 5.788 16.255 1.00 45.84 193 PRO A CA 1
ATOM 1487 C C . PRO A 1 193 ? -65.530 6.651 15.145 1.00 45.84 193 PRO A C 1
ATOM 1489 O O . PRO A 1 193 ? -65.971 7.774 15.401 1.00 45.84 193 PRO A O 1
ATOM 1492 N N . PRO A 1 194 ? -65.589 6.135 13.895 1.00 43.38 194 PRO A N 1
ATOM 1493 C CA . PRO A 1 194 ? -65.692 6.950 12.689 1.00 43.38 194 PRO A CA 1
ATOM 1494 C C . PRO A 1 194 ? -67.130 7.353 12.352 1.00 43.38 194 PRO A C 1
ATOM 1496 O O . PRO A 1 194 ? -68.077 6.581 12.512 1.00 43.38 194 PRO A O 1
ATOM 1499 N N . ARG A 1 195 ? -67.279 8.560 11.796 1.00 33.06 195 ARG A N 1
ATOM 1500 C CA . ARG A 1 195 ? -68.523 9.034 11.183 1.00 33.06 195 ARG A CA 1
ATOM 1501 C C . ARG A 1 195 ? -68.476 8.757 9.676 1.00 33.06 195 ARG A C 1
ATOM 1503 O O . ARG A 1 195 ? -67.566 9.205 8.989 1.00 33.06 195 ARG A O 1
ATOM 1510 N N . LEU A 1 196 ? -69.446 7.974 9.207 1.00 39.66 196 LEU A N 1
ATOM 1511 C CA . LEU A 1 196 ? -69.701 7.612 7.808 1.00 39.66 196 LEU A CA 1
ATOM 1512 C C . LEU A 1 196 ? -70.211 8.795 6.960 1.00 39.66 196 LEU A C 1
ATOM 1514 O O . LEU A 1 196 ? -70.759 9.746 7.515 1.00 39.66 196 LEU A O 1
ATOM 1518 N N . GLN A 1 197 ? -70.174 8.571 5.632 1.00 37.69 197 GLN A N 1
ATOM 1519 C CA . GLN A 1 197 ? -70.810 9.271 4.485 1.00 37.69 197 GLN A CA 1
ATOM 1520 C C . GLN A 1 197 ? -69.843 10.157 3.678 1.00 37.69 197 GLN A C 1
ATOM 1522 O O . GLN A 1 197 ? -69.096 10.927 4.262 1.00 37.69 197 GLN A O 1
ATOM 1527 N N . GLY A 1 198 ? -69.785 10.136 2.342 1.00 33.06 198 GLY A N 1
ATOM 1528 C CA . GLY A 1 198 ? -70.508 9.440 1.263 1.00 33.06 198 GLY A CA 1
ATOM 1529 C C . GLY A 1 198 ? -69.760 9.756 -0.057 1.00 33.06 198 GLY A C 1
ATOM 1530 O O . GLY A 1 198 ? -69.141 10.806 -0.159 1.00 33.06 198 GLY A O 1
ATOM 1531 N N . SER A 1 199 ? -69.515 8.779 -0.934 1.00 34.34 199 SER A N 1
ATOM 1532 C CA . SER A 1 199 ? -70.239 8.507 -2.195 1.00 34.34 199 SER A CA 1
ATOM 1533 C C . SER A 1 199 ? -70.295 9.649 -3.228 1.00 34.34 199 SER A C 1
ATOM 1535 O O . SER A 1 199 ? -71.035 10.604 -3.018 1.00 34.34 199 SER A O 1
ATOM 1537 N N . ALA A 1 200 ? -69.599 9.465 -4.364 1.00 34.50 200 ALA A N 1
ATOM 1538 C CA . ALA A 1 200 ? -69.997 9.746 -5.768 1.00 34.50 200 ALA A CA 1
ATOM 1539 C C . ALA A 1 200 ? -68.725 9.655 -6.654 1.00 34.50 200 ALA A C 1
ATOM 1541 O O . ALA A 1 200 ? -67.760 10.362 -6.389 1.00 34.50 200 ALA A O 1
ATOM 1542 N N . ALA A 1 201 ? -68.553 8.608 -7.473 1.00 33.53 201 ALA A N 1
ATOM 1543 C CA . ALA A 1 201 ? -69.040 8.440 -8.861 1.00 33.53 201 ALA A CA 1
ATOM 1544 C C . ALA A 1 201 ? -68.198 9.243 -9.883 1.00 33.53 201 ALA A C 1
ATOM 1546 O O . ALA A 1 201 ? -68.127 10.459 -9.775 1.00 33.53 201 ALA A O 1
ATOM 1547 N N . GLU A 1 202 ? -67.401 8.535 -10.710 1.00 34.78 202 GLU A N 1
ATOM 1548 C CA . GLU A 1 202 ? -67.523 8.434 -12.196 1.00 34.78 202 GLU A CA 1
ATOM 1549 C C . GLU A 1 202 ? -66.909 9.662 -12.915 1.00 34.78 202 GLU A C 1
ATOM 1551 O O . GLU A 1 202 ? -67.037 10.774 -12.432 1.00 34.78 202 GLU A O 1
ATOM 1556 N N . THR A 1 203 ? -66.105 9.614 -13.982 1.00 35.28 203 THR A N 1
ATOM 1557 C CA . THR A 1 203 ? -66.105 8.913 -15.289 1.00 35.28 203 THR A CA 1
ATOM 1558 C C . THR A 1 203 ? -64.685 9.063 -15.893 1.00 35.28 203 THR A C 1
ATOM 1560 O O . THR A 1 203 ? -64.050 10.087 -15.662 1.00 35.28 203 THR A O 1
ATOM 1563 N N . ASP A 1 204 ? -64.049 8.041 -16.472 1.00 35.62 204 ASP A N 1
ATOM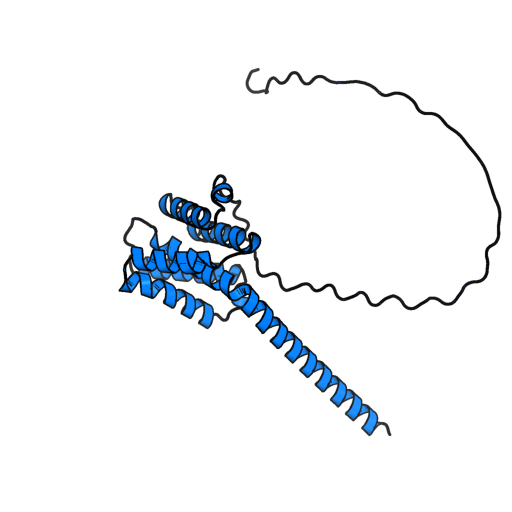 1564 C CA . ASP A 1 204 ? -64.023 7.652 -17.904 1.00 35.62 204 ASP A CA 1
ATOM 1565 C C . ASP A 1 204 ? -63.328 8.633 -18.894 1.00 35.62 204 ASP A C 1
ATOM 1567 O O . ASP A 1 204 ? -63.365 9.845 -18.715 1.00 35.62 204 ASP A O 1
ATOM 1571 N N . ALA A 1 205 ? -62.747 8.060 -19.962 1.00 34.50 205 ALA A N 1
ATOM 1572 C CA . ALA A 1 205 ? -62.096 8.645 -21.153 1.00 34.50 205 ALA A CA 1
ATOM 1573 C C . ALA A 1 205 ? -60.547 8.788 -21.182 1.00 34.50 205 ALA A C 1
ATOM 1575 O O . ALA A 1 205 ? -59.961 9.827 -20.895 1.00 34.50 205 ALA A O 1
ATOM 1576 N N . SER A 1 206 ? -59.884 7.746 -21.703 1.00 43.12 206 SER A N 1
ATOM 1577 C CA . SER A 1 206 ? -58.807 7.869 -22.719 1.00 43.12 206 SER A CA 1
ATOM 1578 C C . SER A 1 206 ? -59.473 7.936 -24.113 1.00 43.12 206 SER A C 1
ATOM 1580 O O . SER A 1 206 ? -60.561 7.360 -24.207 1.00 43.12 206 SER A O 1
ATOM 1582 N N . PRO A 1 207 ? -58.908 8.525 -25.209 1.00 47.53 207 PRO A N 1
ATOM 1583 C CA . PRO A 1 207 ? -57.588 8.143 -25.756 1.00 47.53 207 PRO A CA 1
ATOM 1584 C C . PRO A 1 207 ? -56.816 9.159 -26.665 1.00 47.53 207 PRO A C 1
ATOM 1586 O O . PRO A 1 207 ? -57.333 10.185 -27.094 1.00 47.53 207 PRO A O 1
ATOM 1589 N N . LYS A 1 208 ? -55.616 8.701 -27.083 1.00 39.25 208 LYS A N 1
ATOM 1590 C CA . LYS A 1 208 ? -54.865 8.903 -28.357 1.00 39.25 208 LYS A CA 1
ATOM 1591 C C . LYS A 1 208 ? -53.604 9.817 -28.351 1.00 39.25 208 LYS A C 1
ATOM 1593 O O . LYS A 1 208 ? -53.682 10.942 -27.871 1.00 39.25 208 LYS A O 1
ATOM 1598 N N . PRO A 1 209 ? -52.456 9.354 -28.914 1.00 53.12 209 PRO A N 1
ATOM 1599 C CA . PRO A 1 209 ? -51.177 10.082 -28.949 1.00 53.12 209 PRO A CA 1
ATOM 1600 C C . PRO A 1 209 ? -50.887 10.730 -30.324 1.00 53.12 209 PRO A C 1
ATOM 1602 O O . PRO A 1 209 ? -51.493 10.324 -31.318 1.00 53.12 209 PRO A O 1
ATOM 1605 N N . PRO A 1 210 ? -49.896 11.636 -30.417 1.00 47.09 210 PRO A N 1
ATOM 1606 C CA . PRO A 1 210 ? -49.141 11.889 -31.649 1.00 47.09 210 PRO A CA 1
ATOM 1607 C C . PRO A 1 210 ? -47.652 11.546 -31.428 1.00 47.09 210 PRO A C 1
ATOM 1609 O O . PRO A 1 210 ? -47.060 11.892 -30.412 1.00 47.09 210 PRO A O 1
ATOM 1612 N N . GLU A 1 211 ? -47.095 10.607 -32.184 1.00 42.62 211 GLU A N 1
ATOM 1613 C CA . GLU A 1 211 ? -46.445 10.757 -33.496 1.00 42.62 211 GLU A CA 1
ATOM 1614 C C . GLU A 1 211 ? -44.924 10.936 -33.404 1.00 42.62 211 GLU A C 1
ATOM 1616 O O . GLU A 1 211 ? -44.367 11.746 -32.671 1.00 42.62 211 GLU A O 1
ATOM 1621 N N . SER A 1 212 ? -44.285 10.056 -34.163 1.00 46.03 212 SER A N 1
ATOM 1622 C CA . SER A 1 212 ? -42.868 9.781 -34.308 1.00 46.03 212 SER A CA 1
ATOM 1623 C C . SER A 1 212 ? -42.135 10.877 -35.075 1.00 46.03 212 SER A C 1
ATOM 1625 O O . SER A 1 212 ? -42.494 11.143 -36.221 1.00 46.03 212 SER A O 1
ATOM 1627 N N . ASN A 1 213 ? -41.030 11.384 -34.526 1.00 42.34 213 ASN A N 1
ATOM 1628 C CA . ASN A 1 213 ? -39.976 11.980 -35.341 1.00 42.34 213 ASN A CA 1
ATOM 1629 C C . ASN A 1 213 ? -38.844 10.967 -35.513 1.00 42.34 213 ASN A C 1
ATOM 1631 O O . ASN A 1 213 ? -38.249 10.501 -34.543 1.00 42.34 213 ASN A O 1
ATOM 1635 N N . LYS A 1 214 ? -38.619 10.598 -36.775 1.00 45.44 214 LYS A N 1
ATOM 1636 C CA . LYS A 1 214 ? -37.464 9.840 -37.243 1.00 45.44 214 LYS A CA 1
ATOM 1637 C C . LYS A 1 214 ? -36.256 10.764 -37.179 1.00 45.44 214 LYS A C 1
ATOM 1639 O O . LYS A 1 214 ? -36.264 11.822 -37.799 1.00 45.44 214 LYS A O 1
ATOM 1644 N N . ASP A 1 215 ? -35.263 10.355 -36.410 1.00 55.53 215 ASP A N 1
ATOM 1645 C CA . ASP A 1 215 ? -33.950 10.978 -36.392 1.00 55.53 215 ASP A CA 1
ATOM 1646 C C . ASP A 1 215 ? -33.100 10.252 -37.445 1.00 55.53 215 ASP A C 1
ATOM 1648 O O . ASP A 1 215 ? -32.688 9.104 -37.256 1.00 55.53 215 ASP A O 1
ATOM 1652 N N . ASP A 1 216 ? -32.954 10.868 -38.618 1.00 64.44 216 ASP A N 1
ATOM 1653 C CA . ASP A 1 216 ? -32.085 10.375 -39.684 1.00 64.44 216 ASP A CA 1
ATOM 1654 C C . ASP A 1 216 ? -30.637 10.652 -39.259 1.00 64.44 216 ASP A C 1
ATOM 1656 O O . ASP A 1 216 ? -30.127 11.754 -39.445 1.00 64.44 216 ASP A O 1
ATOM 1660 N N . GLY A 1 217 ? -30.008 9.653 -38.630 1.00 59.75 217 GLY A N 1
ATOM 1661 C CA . GLY A 1 217 ? -28.695 9.712 -37.976 1.00 59.75 217 GLY A CA 1
ATOM 1662 C C . GLY A 1 217 ? -27.509 10.098 -38.868 1.00 59.75 217 GLY A C 1
ATOM 1663 O O . GLY A 1 217 ? -26.620 9.284 -39.114 1.00 59.75 217 GLY A O 1
ATOM 1664 N N . ILE A 1 218 ? -27.457 11.357 -39.298 1.00 64.44 218 ILE A N 1
ATOM 1665 C CA . ILE A 1 218 ? -26.306 11.995 -39.936 1.00 64.44 218 ILE A CA 1
ATOM 1666 C C . ILE A 1 218 ? -25.732 13.006 -38.935 1.00 64.44 218 ILE A C 1
ATOM 1668 O O . ILE A 1 218 ? -26.370 14.026 -38.675 1.00 64.44 218 ILE A O 1
ATOM 1672 N N . PRO A 1 219 ? -24.551 12.749 -38.350 1.00 70.31 219 PRO A N 1
ATOM 1673 C CA . PRO A 1 219 ? -23.941 13.681 -37.413 1.00 70.31 219 PRO A CA 1
ATOM 1674 C C . PRO A 1 219 ? -23.447 14.960 -38.112 1.00 70.31 219 PRO A C 1
ATOM 1676 O O . PRO A 1 219 ? -22.940 14.934 -39.234 1.00 70.31 219 PRO A O 1
ATOM 1679 N N . ASP A 1 220 ? -23.567 16.080 -37.397 1.00 59.38 220 ASP A N 1
ATOM 1680 C CA . ASP A 1 220 ? -23.449 17.471 -37.877 1.00 59.38 220 ASP A CA 1
ATOM 1681 C C . ASP A 1 220 ? -22.073 17.886 -38.439 1.00 59.38 220 ASP A C 1
ATOM 1683 O O . ASP A 1 220 ? -21.898 19.004 -38.909 1.00 59.38 220 ASP A O 1
ATOM 1687 N N . TRP A 1 221 ? -21.081 16.998 -38.431 1.00 61.75 221 TRP A N 1
ATOM 1688 C CA . TRP A 1 221 ? -19.756 17.248 -39.011 1.00 61.75 221 TRP A CA 1
ATOM 1689 C C . TRP A 1 221 ? -19.648 16.843 -40.493 1.00 61.75 221 TRP A C 1
ATOM 1691 O O . TRP A 1 221 ? -18.577 16.966 -41.084 1.00 61.75 221 TRP A O 1
ATOM 1701 N N . MET A 1 222 ? -20.744 16.365 -41.098 1.00 54.12 222 MET A N 1
ATOM 1702 C CA . MET A 1 222 ? -20.855 16.046 -42.531 1.00 54.12 222 MET A CA 1
ATOM 1703 C C . MET A 1 222 ? -21.781 17.002 -43.322 1.00 54.12 222 MET A C 1
ATOM 1705 O O . MET A 1 222 ? -22.180 16.661 -44.437 1.00 54.12 222 MET A O 1
ATOM 1709 N N . ARG A 1 223 ? -22.123 18.185 -42.788 1.00 52.81 223 ARG A N 1
ATOM 1710 C CA . ARG A 1 223 ? -22.824 19.258 -43.527 1.00 52.81 223 ARG A CA 1
ATOM 1711 C C . ARG A 1 223 ? -21.907 20.422 -43.879 1.00 52.81 223 ARG A C 1
ATOM 1713 O O . ARG A 1 223 ? -21.017 20.738 -43.063 1.00 52.81 223 ARG A O 1
#